Protein AF-G3PZ94-F1 (afdb_monomer)

Organism: Gasterosteus aculeatus (NCBI:txid69293)

pLDDT: mean 83.85, std 12.24, range [32.84, 96.31]

Sequence (187 aa):
ASYGDVSPEVRHHWNSFVVEELPHKLSNNEGQPVNLQALLPEAGETLFLEGPPGSGKTTVAHILVSSWSEGSAHPLSKFLDLSTLPLLFYVDCGKAKGDLFQEITIQRSLTERMSTEDELRTVLTSSREALLLLDGYREGNPLFDASLRKFLVEKGGCRVLVVACQGHWPTLKDTVEPKRVLQLQAV

Secondary structure (DSSP, 8-state):
-------HHHHHHHHHIIIIIHHHHEEETTS-B--GGGGSPPTT-EEEEE--TTSSHHHHHHHHHHHHHHGGGSGGGGT---TT-SEEEEEEGGG--S-HHHHHHHHTTGGGT-S-HHHHHHHHHH-SSEEEEEEEE-S--HHHHHHHHHHHHH-TT-EEEEEE-TTS-HHHHHHS--SEEEEE---

InterPro domains:
  IPR007111 NACHT nucleoside triphosphatase [PF05729] (46-185)
  IPR007111 NACHT nucleoside triphosphatase [PS50837] (45-139)
  IPR027417 P-loop containing nucleoside triphosphate hydrolase [G3DSA:3.40.50.300] (11-173)
  IPR027417 P-loop containing nucleoside triphosphate hydrolase [SSF52540] (44-163)

Foldseek 3Di:
DDDPDDPPVNLVVLLCCLPPPFQVQKDFPVRHGDFPQLQWFAFLAEEEEEEAPPLCLVVNVVLVVVCLVCPPVRPCCVRYHLVLAPAEQEFAQVPDQAAPLVRSCVVVVCVVPDVDSVVVLCCQQVDLRYEYEYAAQAPDRCRHLVNVLVCSVRRHGHHYYYYYYPPRQVVSCVSDVNPTYMYGYHD

Mean predicted aligned error: 6.85 Å

Structure (mmCIF, N/CA/C/O backbone):
data_AF-G3PZ94-F1
#
_entry.id   AF-G3PZ94-F1
#
loop_
_atom_site.group_PDB
_atom_site.id
_atom_site.type_symbol
_atom_site.label_atom_id
_atom_site.label_alt_id
_atom_site.label_comp_id
_atom_site.label_asym_id
_atom_site.label_entity_id
_atom_site.label_seq_id
_atom_site.pdbx_PDB_ins_code
_atom_site.Cartn_x
_atom_site.Cartn_y
_atom_site.Cartn_z
_atom_site.occupancy
_atom_site.B_iso_or_equiv
_atom_site.auth_seq_id
_atom_site.auth_comp_id
_atom_site.auth_asym_id
_atom_site.auth_atom_id
_atom_site.pdbx_PDB_model_num
ATOM 1 N N . ALA A 1 1 ? 11.733 -11.972 -7.626 1.00 37.09 1 ALA A N 1
ATOM 2 C CA . ALA A 1 1 ? 12.376 -11.750 -6.320 1.00 37.09 1 ALA A CA 1
ATOM 3 C C . ALA A 1 1 ? 11.959 -12.900 -5.418 1.00 37.09 1 ALA A C 1
ATOM 5 O O . ALA A 1 1 ? 10.761 -13.112 -5.285 1.00 37.09 1 ALA A O 1
ATOM 6 N N . SER A 1 2 ? 12.912 -13.681 -4.906 1.00 32.84 2 SER A N 1
ATOM 7 C CA . SER A 1 2 ? 12.630 -14.704 -3.894 1.00 32.84 2 SER A CA 1
ATOM 8 C C . SER A 1 2 ? 12.474 -13.978 -2.566 1.00 32.84 2 SER A C 1
ATOM 10 O O . SER A 1 2 ? 13.456 -13.445 -2.053 1.00 32.84 2 SER A O 1
ATOM 12 N N . TYR A 1 3 ? 11.251 -13.895 -2.044 1.00 49.22 3 TYR A N 1
ATOM 13 C CA . TYR A 1 3 ? 11.067 -13.547 -0.639 1.00 49.22 3 TYR A CA 1
ATOM 14 C C . TYR A 1 3 ? 11.732 -14.651 0.192 1.00 49.22 3 TYR A C 1
ATOM 16 O O . TYR A 1 3 ? 11.654 -15.827 -0.168 1.00 49.22 3 TYR A O 1
ATOM 24 N N . GLY A 1 4 ? 12.495 -14.252 1.211 1.00 45.47 4 GLY A N 1
ATOM 25 C CA . GLY A 1 4 ? 13.237 -15.172 2.070 1.00 45.47 4 GLY A CA 1
ATOM 26 C C . GLY A 1 4 ? 12.323 -16.256 2.629 1.00 45.47 4 GLY A C 1
ATOM 27 O O . GLY A 1 4 ? 11.155 -15.996 2.909 1.00 45.47 4 GLY A O 1
ATOM 28 N N . ASP A 1 5 ? 12.864 -17.466 2.743 1.00 46.94 5 ASP A N 1
ATOM 29 C CA . ASP A 1 5 ? 12.138 -18.652 3.179 1.00 46.94 5 ASP A CA 1
ATOM 30 C C . ASP A 1 5 ? 11.521 -18.412 4.567 1.00 46.94 5 ASP A C 1
ATOM 32 O O . ASP A 1 5 ? 12.209 -18.376 5.588 1.00 46.94 5 ASP A O 1
ATOM 36 N N . VAL A 1 6 ? 10.217 -18.138 4.591 1.00 58.38 6 VAL A N 1
ATOM 37 C CA . VAL A 1 6 ? 9.461 -17.913 5.823 1.00 58.38 6 VAL A CA 1
ATOM 38 C C . VAL A 1 6 ? 9.409 -19.247 6.566 1.00 58.38 6 VAL A C 1
ATOM 40 O O . VAL A 1 6 ? 8.949 -20.235 5.987 1.00 58.38 6 VAL A O 1
ATOM 43 N N . SER A 1 7 ? 9.871 -19.280 7.826 1.00 67.75 7 SER A N 1
ATOM 44 C CA . SER A 1 7 ? 9.856 -20.499 8.656 1.00 67.75 7 SER A CA 1
ATOM 45 C C . SER A 1 7 ? 8.476 -21.180 8.601 1.00 67.75 7 SER A C 1
ATOM 47 O O . SER A 1 7 ? 7.458 -20.475 8.631 1.00 67.75 7 SER A O 1
ATOM 49 N N . PRO A 1 8 ? 8.405 -22.526 8.573 1.00 66.25 8 PRO A N 1
ATOM 50 C CA . PRO A 1 8 ? 7.144 -23.268 8.610 1.00 66.25 8 PRO A CA 1
ATOM 51 C C . PRO A 1 8 ? 6.196 -22.812 9.727 1.00 66.25 8 PRO A C 1
ATOM 53 O O . PRO A 1 8 ? 4.987 -22.742 9.519 1.00 66.25 8 PRO A O 1
ATOM 56 N N . GLU A 1 9 ? 6.731 -22.447 10.894 1.00 64.31 9 GLU A N 1
ATOM 57 C CA . GLU A 1 9 ? 5.943 -21.984 12.046 1.00 64.31 9 GLU A CA 1
ATOM 58 C C . GLU A 1 9 ? 5.258 -20.641 11.765 1.00 64.31 9 GLU A C 1
ATOM 60 O O . GLU A 1 9 ? 4.080 -20.452 12.069 1.00 64.31 9 GLU A O 1
ATOM 65 N N . VAL A 1 10 ? 5.982 -19.722 11.122 1.00 65.75 10 VAL A N 1
ATOM 66 C CA . VAL A 1 10 ? 5.460 -18.408 10.731 1.00 65.75 10 VAL A CA 1
ATOM 67 C C . VAL A 1 10 ? 4.410 -18.566 9.633 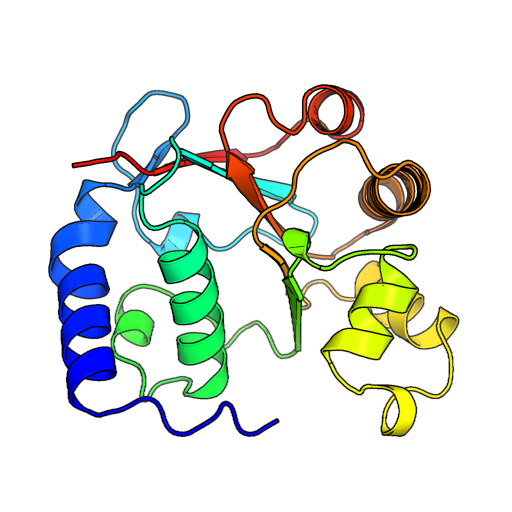1.00 65.75 10 VAL A C 1
ATOM 69 O O . VAL A 1 10 ? 3.365 -17.921 9.698 1.00 65.75 10 VAL A O 1
ATOM 72 N N . ARG A 1 11 ? 4.620 -19.487 8.680 1.00 67.31 11 ARG A N 1
ATOM 73 C CA . ARG A 1 11 ? 3.610 -19.817 7.659 1.00 67.31 11 ARG A CA 1
ATOM 74 C C . ARG A 1 11 ? 2.337 -20.389 8.281 1.00 67.31 11 ARG A C 1
ATOM 76 O O . ARG A 1 11 ? 1.244 -19.984 7.899 1.00 67.31 11 ARG A O 1
ATOM 83 N N . HIS A 1 12 ? 2.451 -21.296 9.252 1.00 67.94 12 HIS A N 1
ATOM 84 C CA . HIS A 1 12 ? 1.288 -21.839 9.961 1.00 67.94 12 HIS A CA 1
ATOM 85 C C . HIS A 1 12 ? 0.505 -20.755 10.706 1.00 67.94 12 HIS A C 1
ATOM 87 O O . HIS A 1 12 ? -0.722 -20.722 10.617 1.00 67.94 12 HIS A O 1
ATOM 93 N N . HIS A 1 13 ? 1.204 -19.846 11.386 1.00 71.19 13 HIS A N 1
ATOM 94 C CA . HIS A 1 13 ? 0.569 -18.735 12.087 1.00 71.19 13 HIS A CA 1
ATOM 95 C C . HIS A 1 13 ? -0.133 -17.765 11.124 1.00 71.19 13 HIS A C 1
ATOM 97 O O . HIS A 1 13 ? -1.280 -17.391 11.359 1.00 71.19 13 HIS A O 1
ATOM 103 N N . TRP A 1 14 ? 0.503 -17.412 10.001 1.00 74.44 14 TRP A N 1
ATOM 104 C CA . TRP A 1 14 ? -0.124 -16.584 8.964 1.00 74.44 14 TRP A CA 1
ATOM 105 C C . TRP A 1 14 ? -1.358 -17.251 8.367 1.00 74.44 14 TRP A C 1
ATOM 107 O O . TRP A 1 14 ? -2.371 -16.589 8.170 1.00 74.44 14 TRP A O 1
ATOM 117 N N . ASN A 1 15 ? -1.305 -18.561 8.130 1.00 70.31 15 ASN A N 1
ATOM 118 C CA . ASN A 1 15 ? -2.436 -19.305 7.589 1.00 70.31 15 ASN A CA 1
ATOM 119 C C . ASN A 1 15 ? -3.637 -19.322 8.547 1.00 70.31 15 ASN A C 1
ATOM 121 O O . ASN A 1 15 ? -4.759 -19.114 8.093 1.00 70.31 15 ASN A O 1
ATOM 125 N N . SER A 1 16 ? -3.420 -19.517 9.852 1.00 75.25 16 SER A N 1
ATOM 126 C CA . SER A 1 16 ? -4.497 -19.424 10.853 1.00 75.25 16 SER A CA 1
ATOM 127 C C . SER A 1 16 ? -5.051 -17.997 10.933 1.00 75.25 16 SER A C 1
ATOM 129 O O . SER A 1 16 ? -6.256 -17.812 10.781 1.00 75.25 16 SER A O 1
ATOM 131 N N . PHE A 1 17 ? -4.191 -16.973 10.994 1.00 77.12 17 PHE A N 1
ATOM 132 C CA . PHE A 1 17 ? -4.633 -15.573 10.981 1.00 77.12 17 PHE A CA 1
ATOM 133 C C . PHE A 1 17 ? -5.489 -15.239 9.748 1.00 77.12 17 PHE A C 1
ATOM 135 O O . PHE A 1 17 ? -6.530 -14.597 9.855 1.00 77.12 17 PHE A O 1
ATOM 142 N N . VAL A 1 18 ? -5.078 -15.701 8.568 1.00 74.12 18 VAL A N 1
ATOM 143 C CA . VAL A 1 18 ? -5.792 -15.492 7.304 1.00 74.12 18 VAL A CA 1
ATOM 144 C C . VAL A 1 18 ? -7.171 -16.133 7.285 1.00 74.12 18 VAL A C 1
ATOM 146 O O . VAL A 1 18 ? -8.122 -15.520 6.803 1.00 74.12 18 VAL A O 1
ATOM 149 N N . VAL A 1 19 ? -7.254 -17.394 7.698 1.00 72.38 19 VAL A N 1
ATOM 150 C CA . VAL A 1 19 ? -8.460 -18.204 7.511 1.00 72.38 19 VAL A CA 1
ATOM 151 C C . VAL A 1 19 ? -9.457 -17.952 8.636 1.00 72.38 19 VAL A C 1
ATOM 153 O O . VAL A 1 19 ? -10.660 -17.940 8.390 1.00 72.38 19 VAL A O 1
ATOM 156 N N . GLU A 1 20 ? -8.962 -17.737 9.852 1.00 77.38 20 GLU A N 1
ATOM 157 C CA . GLU A 1 20 ? -9.779 -17.743 11.063 1.00 77.38 20 GLU A CA 1
ATOM 158 C C . GLU A 1 20 ? -9.986 -16.344 11.640 1.00 77.38 20 GLU A C 1
ATOM 160 O O . GLU A 1 20 ? -11.042 -16.085 12.201 1.00 77.38 20 GLU A O 1
ATOM 165 N N . GLU A 1 21 ? -9.030 -15.420 11.504 1.00 80.69 21 GLU A N 1
ATOM 166 C CA . GLU A 1 21 ? -9.116 -14.118 12.180 1.00 80.69 21 GLU A CA 1
ATOM 167 C C . GLU A 1 21 ? -9.456 -12.966 11.231 1.00 80.69 21 GLU A C 1
ATOM 169 O O . GLU A 1 21 ? -10.350 -12.162 11.504 1.00 80.69 21 GLU A O 1
ATOM 174 N N . LEU A 1 22 ? -8.749 -12.867 10.105 1.00 81.94 22 LEU A N 1
ATOM 175 C CA . LEU A 1 22 ? -8.835 -11.734 9.187 1.00 81.94 22 LEU A CA 1
ATOM 176 C C . LEU A 1 22 ? -10.258 -11.482 8.640 1.00 81.94 22 LEU A C 1
ATOM 178 O O . LEU A 1 22 ? -10.664 -10.317 8.629 1.00 81.94 22 LEU A O 1
ATOM 182 N N . PRO A 1 23 ? -11.059 -12.501 8.257 1.00 81.06 23 PRO A N 1
ATOM 183 C CA . PRO A 1 23 ? -12.428 -12.289 7.779 1.00 81.06 23 PRO A CA 1
ATOM 184 C C . PRO A 1 23 ? -13.359 -11.677 8.832 1.00 81.06 23 PRO A C 1
ATOM 186 O O . PRO A 1 23 ? -14.344 -11.035 8.481 1.00 81.06 23 PRO A O 1
ATOM 189 N N . HIS A 1 24 ? -13.062 -11.871 10.120 1.00 81.69 24 HIS A N 1
ATOM 190 C CA . HIS A 1 24 ? -13.867 -11.345 11.224 1.00 81.69 24 HIS A CA 1
ATOM 191 C C . HIS A 1 24 ? -13.386 -9.979 11.719 1.00 81.69 24 HIS A C 1
ATOM 193 O O . HIS A 1 24 ? -14.144 -9.269 12.374 1.00 81.69 24 HIS A O 1
ATOM 199 N N . LYS A 1 25 ? -12.146 -9.593 11.395 1.00 87.75 25 LYS A N 1
ATOM 200 C CA . LYS A 1 25 ? -11.552 -8.308 11.795 1.00 87.75 25 LYS A CA 1
ATOM 201 C C . LYS A 1 25 ? -11.700 -7.206 10.753 1.00 87.75 25 LYS A C 1
ATOM 203 O O . LYS A 1 25 ? -11.454 -6.046 11.084 1.00 87.75 25 LYS A O 1
ATOM 208 N N . LEU A 1 26 ? -12.037 -7.558 9.512 1.00 92.12 26 LEU A N 1
ATOM 209 C CA . LEU A 1 26 ? -12.118 -6.622 8.397 1.00 92.12 26 LEU A CA 1
ATOM 210 C C . LEU A 1 26 ? -13.539 -6.072 8.238 1.00 92.12 26 LEU A C 1
ATOM 212 O O . LEU A 1 26 ? -14.483 -6.815 7.970 1.00 92.12 26 LEU A O 1
ATOM 216 N N . SER A 1 27 ? -13.678 -4.753 8.339 1.00 93.25 27 SER A N 1
ATOM 217 C CA . SER A 1 27 ? -14.950 -4.060 8.134 1.00 93.25 27 SER A CA 1
ATOM 218 C C . SER A 1 27 ? -14.811 -2.854 7.210 1.00 93.25 27 SER A C 1
ATOM 220 O O . SER A 1 27 ? -13.721 -2.310 7.040 1.00 93.25 27 SER A O 1
ATOM 222 N N . ASN A 1 28 ? -15.915 -2.402 6.620 1.00 91.25 28 ASN A N 1
ATOM 223 C CA . ASN A 1 28 ? -15.965 -1.117 5.922 1.00 91.25 28 ASN A CA 1
ATOM 224 C C . ASN A 1 28 ? -16.010 0.067 6.916 1.00 91.25 28 ASN A C 1
ATOM 226 O O . ASN A 1 28 ? -15.975 -0.105 8.138 1.00 91.25 28 ASN A O 1
ATOM 230 N N . ASN A 1 29 ? -16.093 1.283 6.381 1.00 85.38 29 ASN A N 1
ATOM 231 C CA . ASN A 1 29 ? -16.252 2.530 7.136 1.00 85.38 29 ASN A CA 1
ATOM 232 C C . ASN A 1 29 ? -17.566 2.627 7.937 1.00 85.38 29 ASN A C 1
ATOM 234 O O . ASN A 1 29 ? -17.644 3.437 8.856 1.00 85.38 29 ASN A O 1
ATOM 238 N N . GLU A 1 30 ? -18.570 1.807 7.624 1.00 86.62 30 GLU A N 1
ATOM 239 C CA . GLU A 1 30 ? -19.832 1.695 8.371 1.00 86.62 30 GLU A CA 1
ATOM 240 C C . GLU A 1 30 ? -19.757 0.652 9.503 1.00 86.62 30 GLU A C 1
ATOM 242 O O . GLU A 1 30 ? -20.733 0.436 10.219 1.00 86.62 30 GLU A O 1
ATOM 247 N N . GLY A 1 31 ? -18.607 -0.011 9.675 1.00 87.00 31 GLY A N 1
ATOM 248 C CA . GLY A 1 31 ? -18.419 -1.073 10.665 1.00 87.00 31 GLY A CA 1
ATOM 249 C C . GLY A 1 31 ? -19.041 -2.413 10.267 1.00 87.00 31 GLY A C 1
ATOM 250 O O . GLY A 1 31 ? -19.089 -3.331 11.084 1.00 87.00 31 GLY A O 1
ATOM 251 N N . GLN A 1 32 ? -19.502 -2.560 9.023 1.00 89.56 32 GLN A N 1
ATOM 252 C CA . GLN A 1 32 ? -20.036 -3.821 8.517 1.00 89.56 32 GLN A CA 1
ATOM 253 C C . GLN A 1 32 ? -18.889 -4.746 8.095 1.00 89.56 32 GLN A C 1
ATOM 255 O O . GLN A 1 32 ? -17.951 -4.278 7.441 1.00 89.56 32 GLN A O 1
ATOM 260 N N . PRO A 1 33 ? -18.951 -6.047 8.420 1.00 90.88 33 PRO A N 1
ATOM 261 C CA . PRO A 1 33 ? -17.940 -7.004 7.992 1.00 90.88 33 PRO A CA 1
ATOM 262 C C . PRO A 1 33 ? -17.921 -7.119 6.466 1.00 90.88 33 PRO A C 1
ATOM 264 O O . PRO A 1 33 ? -18.972 -7.133 5.820 1.00 90.88 33 PRO A O 1
ATOM 267 N N . VAL A 1 34 ? -16.727 -7.227 5.887 1.00 91.00 34 VAL A N 1
ATOM 268 C CA . VAL A 1 34 ? -16.542 -7.382 4.437 1.00 91.00 34 VAL A CA 1
ATOM 269 C C . VAL A 1 34 ? -15.682 -8.597 4.117 1.00 91.00 34 VAL A C 1
ATOM 271 O O . VAL A 1 34 ? -14.914 -9.084 4.943 1.00 91.00 34 VAL A O 1
ATOM 274 N N . ASN A 1 35 ? -15.811 -9.103 2.892 1.00 88.81 35 ASN A N 1
ATOM 275 C CA . ASN A 1 35 ? -14.983 -10.209 2.428 1.00 88.81 35 ASN A CA 1
ATOM 276 C C . ASN A 1 35 ? -13.533 -9.762 2.168 1.00 88.81 35 ASN A C 1
ATOM 278 O O . ASN A 1 35 ? -13.244 -8.581 1.982 1.00 88.81 35 ASN A O 1
ATOM 282 N N . LEU A 1 36 ? -12.614 -10.728 2.089 1.00 88.88 36 LEU A N 1
ATOM 283 C CA . LEU A 1 36 ? -11.204 -10.435 1.816 1.00 88.88 36 LEU A CA 1
ATOM 284 C C . LEU A 1 36 ? -10.975 -9.838 0.422 1.00 88.88 36 LEU A C 1
ATOM 286 O O . LEU A 1 36 ? -10.026 -9.083 0.254 1.00 88.88 36 LEU A O 1
ATOM 290 N N . GLN A 1 37 ? -11.862 -10.096 -0.548 1.00 89.94 37 GLN A N 1
ATOM 291 C CA . GLN A 1 37 ? -11.812 -9.454 -1.870 1.00 89.94 37 GLN A CA 1
ATOM 292 C C . GLN A 1 37 ? -11.895 -7.925 -1.782 1.00 89.94 37 GLN A C 1
ATOM 294 O O . GLN A 1 37 ? -11.354 -7.237 -2.642 1.00 89.94 37 GLN A O 1
ATOM 299 N N . ALA A 1 38 ? -12.505 -7.374 -0.726 1.00 91.00 38 ALA A N 1
ATOM 300 C CA . ALA A 1 38 ? -12.530 -5.934 -0.506 1.00 91.00 38 ALA A CA 1
ATOM 301 C C . ALA A 1 38 ? -11.127 -5.329 -0.317 1.00 91.00 38 ALA A C 1
ATOM 303 O O . ALA A 1 38 ? -10.972 -4.132 -0.545 1.00 91.00 38 ALA A O 1
ATOM 304 N N . LEU A 1 39 ? -10.114 -6.130 0.055 1.00 92.25 39 LEU A N 1
ATOM 305 C CA . LEU A 1 39 ? -8.712 -5.700 0.165 1.00 92.25 39 LEU A CA 1
ATOM 306 C C . LEU A 1 39 ? -8.059 -5.404 -1.191 1.00 92.25 39 LEU A C 1
ATOM 308 O O . LEU A 1 39 ? -6.972 -4.831 -1.215 1.00 92.25 39 LEU A O 1
ATOM 312 N N . LEU A 1 40 ? -8.678 -5.797 -2.307 1.00 92.19 40 LEU A N 1
ATOM 313 C CA . LEU A 1 40 ? -8.166 -5.540 -3.646 1.00 92.19 40 LEU A CA 1
ATOM 314 C C . LEU A 1 40 ? -8.852 -4.300 -4.249 1.00 92.19 40 LEU A C 1
ATOM 316 O O . LEU A 1 40 ? -10.028 -4.381 -4.609 1.00 92.19 40 LEU A O 1
ATOM 320 N N . PRO A 1 41 ? -8.140 -3.167 -4.412 1.00 93.06 41 PRO A N 1
ATOM 321 C CA . PRO A 1 41 ? -8.701 -2.007 -5.091 1.00 93.06 41 PRO A CA 1
ATOM 322 C C . PRO A 1 41 ? -9.000 -2.300 -6.567 1.00 93.06 41 PRO A C 1
ATOM 324 O O . PRO A 1 41 ? -8.272 -3.033 -7.251 1.00 93.06 41 PRO A O 1
ATOM 327 N N . GLU A 1 42 ? -10.054 -1.675 -7.081 1.00 92.19 42 GLU A N 1
ATOM 328 C CA . GLU A 1 42 ? -10.384 -1.656 -8.503 1.00 92.19 42 GLU A CA 1
ATOM 329 C C . GLU A 1 42 ? -9.402 -0.789 -9.303 1.00 92.19 42 GLU A C 1
ATOM 331 O O . GLU A 1 42 ? -8.663 0.034 -8.756 1.00 92.19 42 GLU A O 1
ATOM 336 N N . ALA A 1 43 ? -9.375 -0.961 -10.628 1.00 91.62 43 ALA A N 1
ATOM 337 C CA . ALA A 1 43 ? -8.519 -0.158 -11.500 1.00 91.62 43 ALA A CA 1
ATOM 338 C C . ALA A 1 43 ? -8.804 1.344 -11.316 1.00 91.62 43 ALA A C 1
ATOM 340 O O . ALA A 1 43 ? -9.944 1.799 -11.413 1.00 91.62 43 ALA A O 1
ATOM 341 N N . GLY A 1 44 ? -7.757 2.121 -11.045 1.00 90.62 44 GLY A N 1
ATOM 342 C CA . GLY A 1 44 ? -7.863 3.548 -10.754 1.00 90.62 44 GLY A CA 1
ATOM 343 C C . GLY A 1 44 ? -8.403 3.863 -9.355 1.00 90.62 44 GLY A C 1
ATOM 344 O O . GLY A 1 44 ? -8.571 5.035 -9.018 1.00 90.62 44 GLY A O 1
ATOM 345 N N . GLU A 1 45 ? -8.608 2.877 -8.484 1.00 92.12 45 GLU A N 1
ATOM 346 C CA . GLU A 1 45 ? -9.012 3.081 -7.092 1.00 92.12 45 GLU A CA 1
ATOM 347 C C . GLU A 1 45 ? -7.812 3.272 -6.154 1.00 92.12 45 GLU A C 1
ATOM 349 O O . GLU A 1 45 ? -6.720 2.742 -6.380 1.00 92.12 45 GLU A O 1
ATOM 354 N N . THR A 1 46 ? -8.015 4.080 -5.113 1.00 93.19 46 THR A N 1
ATOM 355 C CA . THR A 1 46 ? -7.149 4.126 -3.933 1.00 93.19 46 THR A CA 1
ATOM 356 C C . THR A 1 46 ? -7.965 3.630 -2.748 1.00 93.19 46 THR A C 1
ATOM 358 O O . THR A 1 46 ? -8.969 4.246 -2.387 1.00 93.19 46 THR A O 1
ATOM 361 N N . LEU A 1 47 ? -7.536 2.510 -2.176 1.00 94.06 47 LEU A N 1
ATOM 362 C CA . LEU A 1 47 ? -8.119 1.889 -0.998 1.00 94.06 47 LEU A CA 1
ATOM 363 C C . LEU A 1 47 ? -7.221 2.146 0.210 1.00 94.06 47 LEU A C 1
ATOM 365 O O . LEU A 1 47 ? -6.002 2.008 0.122 1.00 94.06 47 LEU A O 1
ATOM 369 N N . PHE A 1 48 ? -7.834 2.459 1.345 1.00 93.56 48 PHE A N 1
ATOM 370 C CA . PHE A 1 48 ? -7.140 2.615 2.618 1.00 93.56 48 PHE A CA 1
ATOM 371 C C . PHE A 1 48 ? -7.481 1.457 3.549 1.00 93.56 48 PHE A C 1
ATOM 373 O O . PHE A 1 48 ? -8.656 1.191 3.783 1.00 93.56 48 PHE A O 1
ATOM 380 N N . LEU A 1 49 ? -6.468 0.790 4.098 1.00 94.81 49 LEU A N 1
ATOM 381 C CA . LEU A 1 49 ? -6.609 -0.163 5.194 1.00 94.81 49 LEU A CA 1
ATOM 382 C C . LEU A 1 49 ? -6.076 0.476 6.474 1.00 94.81 49 LEU A C 1
ATOM 384 O O . LEU A 1 49 ? -4.868 0.659 6.651 1.00 94.81 49 LEU A O 1
ATOM 388 N N . GLU A 1 50 ? -6.995 0.800 7.370 1.00 93.38 50 GLU A N 1
ATOM 389 C CA . GLU A 1 50 ? -6.722 1.462 8.633 1.00 93.38 50 GLU A CA 1
ATOM 390 C C . GLU A 1 50 ? -6.922 0.540 9.831 1.00 93.38 50 GLU A C 1
ATOM 392 O O . GLU A 1 50 ? -7.490 -0.539 9.737 1.00 93.38 50 GLU A O 1
ATOM 397 N N . GLY A 1 51 ? -6.426 0.968 10.985 1.00 92.19 51 GLY A N 1
ATOM 398 C CA . GLY A 1 51 ? -6.609 0.273 12.253 1.00 92.19 51 GLY A CA 1
ATOM 399 C C . GLY A 1 51 ? -5.638 0.799 13.305 1.00 92.19 51 GLY A C 1
ATOM 400 O O . GLY A 1 51 ? -4.631 1.430 12.951 1.00 92.19 51 GLY A O 1
ATOM 401 N N . PRO A 1 52 ? -5.871 0.530 14.596 1.00 91.38 52 PRO A N 1
ATOM 402 C CA . PRO A 1 52 ? -4.963 0.939 15.665 1.00 91.38 52 PRO A CA 1
ATOM 403 C C . PRO A 1 52 ? -3.581 0.267 15.527 1.00 91.38 52 PRO A C 1
ATOM 405 O O . PRO A 1 52 ? -3.442 -0.737 14.815 1.00 91.38 52 PRO A O 1
ATOM 408 N N . PRO A 1 53 ? -2.525 0.790 16.171 1.00 89.75 53 PRO A N 1
ATOM 409 C CA . PRO A 1 53 ? -1.239 0.096 16.263 1.00 89.75 53 PRO A CA 1
ATOM 410 C C . PRO A 1 53 ? -1.412 -1.344 16.776 1.00 89.75 53 PRO A C 1
ATOM 412 O O . PRO A 1 53 ? -2.219 -1.588 17.664 1.00 89.75 53 PRO A O 1
ATOM 415 N N . GLY A 1 54 ? -0.688 -2.306 16.196 1.00 87.31 54 GLY A N 1
ATOM 416 C CA . GLY A 1 54 ? -0.765 -3.720 16.601 1.00 87.31 54 GLY A CA 1
ATOM 417 C C . GLY A 1 54 ? -1.923 -4.539 16.009 1.00 87.31 54 GLY A C 1
ATOM 418 O O . GLY A 1 54 ? -1.937 -5.749 16.177 1.00 87.31 54 GLY A O 1
ATOM 419 N N . SER A 1 55 ? -2.837 -3.939 15.240 1.00 88.94 55 SER A N 1
ATOM 420 C CA . SER A 1 55 ? -3.971 -4.643 14.587 1.00 88.94 55 SER A CA 1
ATOM 421 C C . SER A 1 55 ? -3.594 -5.700 13.532 1.00 88.94 55 SER A C 1
ATOM 423 O O . SER A 1 55 ? -4.473 -6.380 13.018 1.00 88.94 55 SER A O 1
ATOM 425 N N . GLY A 1 56 ? -2.315 -5.843 13.170 1.00 88.94 56 GLY A N 1
ATOM 426 C CA . GLY A 1 56 ? -1.876 -6.796 12.138 1.00 88.94 56 GLY A CA 1
ATOM 427 C C . GLY A 1 56 ? -1.925 -6.262 10.701 1.00 88.94 56 GLY A C 1
ATOM 428 O O . GLY A 1 56 ? -1.785 -7.025 9.755 1.00 88.94 56 GLY A O 1
ATOM 429 N N . LYS A 1 57 ? -2.074 -4.948 10.502 1.00 92.75 57 LYS A N 1
ATOM 430 C CA . LYS A 1 57 ? -2.079 -4.301 9.173 1.00 92.75 57 LYS A CA 1
ATOM 431 C C . LYS A 1 57 ? -0.888 -4.676 8.275 1.00 92.75 57 LYS A C 1
ATOM 433 O O . LYS A 1 57 ? -1.079 -5.085 7.136 1.00 92.75 57 LYS A O 1
ATOM 438 N N . THR A 1 58 ? 0.331 -4.582 8.804 1.00 91.38 58 THR A N 1
ATOM 439 C CA . THR A 1 58 ? 1.559 -4.991 8.099 1.00 91.38 58 THR A CA 1
ATOM 440 C C . THR A 1 58 ? 1.562 -6.489 7.801 1.00 91.38 58 THR A C 1
ATOM 442 O O . THR A 1 58 ? 1.966 -6.908 6.721 1.00 91.38 58 THR A O 1
ATOM 445 N N . THR A 1 59 ? 1.021 -7.306 8.709 1.00 90.25 59 THR A N 1
ATOM 446 C CA . THR A 1 59 ? 0.822 -8.740 8.467 1.00 90.25 59 THR A CA 1
ATOM 447 C C . THR A 1 59 ? -0.093 -8.957 7.263 1.00 90.25 59 THR A C 1
ATOM 449 O 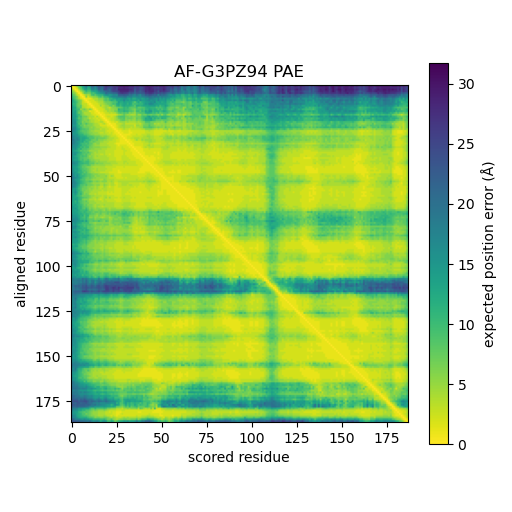O . THR A 1 59 ? 0.274 -9.709 6.369 1.00 90.25 59 THR A O 1
ATOM 452 N N . VAL A 1 60 ? -1.217 -8.236 7.156 1.00 91.44 60 VAL A N 1
ATOM 453 C CA . VAL A 1 60 ? -2.090 -8.284 5.967 1.00 91.44 60 VAL A CA 1
ATOM 454 C C . VAL A 1 60 ? -1.322 -7.906 4.698 1.00 91.44 60 VAL A C 1
ATOM 456 O O . VAL A 1 60 ? -1.390 -8.640 3.715 1.00 91.44 60 VAL A O 1
ATOM 459 N N . ALA A 1 61 ? -0.542 -6.821 4.717 1.00 92.31 61 ALA A N 1
ATOM 460 C CA . ALA A 1 61 ? 0.277 -6.409 3.575 1.00 92.31 61 ALA A CA 1
ATOM 461 C C . ALA A 1 61 ? 1.263 -7.510 3.135 1.00 92.31 61 ALA A C 1
ATOM 463 O O . ALA A 1 61 ? 1.377 -7.807 1.946 1.00 92.31 61 ALA A O 1
ATOM 464 N N . HIS A 1 62 ? 1.942 -8.163 4.081 1.00 89.88 62 HIS A N 1
ATOM 465 C CA . HIS A 1 62 ? 2.905 -9.234 3.788 1.00 89.88 62 HIS A CA 1
ATOM 466 C C . HIS A 1 62 ? 2.226 -10.493 3.264 1.00 89.88 62 HIS A C 1
ATOM 468 O O . HIS A 1 62 ? 2.740 -11.127 2.342 1.00 89.88 62 HIS A O 1
ATOM 474 N N . ILE A 1 63 ? 1.055 -10.831 3.798 1.00 87.06 63 ILE A N 1
ATOM 475 C CA . ILE A 1 63 ? 0.261 -11.956 3.311 1.00 87.06 63 ILE A CA 1
ATOM 476 C C . ILE A 1 63 ? -0.211 -11.679 1.872 1.00 87.06 63 ILE A C 1
ATOM 478 O O . ILE A 1 63 ? -0.129 -12.574 1.034 1.00 87.06 63 ILE A O 1
ATOM 482 N N . LEU A 1 64 ? -0.644 -10.455 1.541 1.00 90.00 64 LEU A N 1
ATOM 483 C CA . LEU A 1 64 ? -1.016 -10.084 0.166 1.00 90.00 64 LEU A CA 1
ATOM 484 C C . LEU A 1 64 ? 0.156 -10.274 -0.803 1.00 90.00 64 LEU A C 1
ATOM 486 O O . LEU A 1 64 ? 0.001 -10.886 -1.859 1.00 90.00 64 LEU A O 1
ATOM 490 N N . VAL A 1 65 ? 1.342 -9.790 -0.427 1.00 89.69 65 VAL A N 1
ATOM 491 C CA . VAL A 1 65 ? 2.565 -9.953 -1.225 1.00 89.69 65 VAL A CA 1
ATOM 492 C C . VAL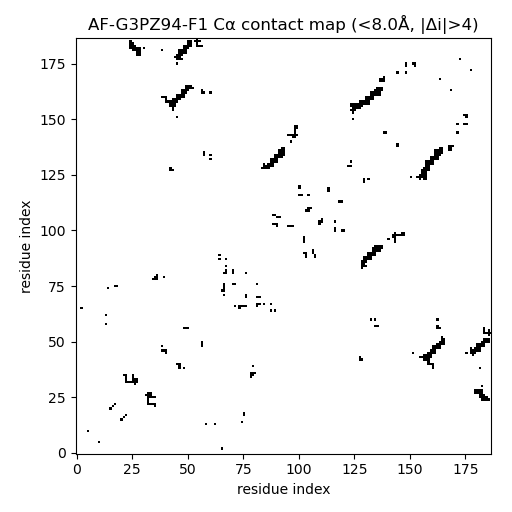 A 1 65 ? 2.932 -11.429 -1.391 1.00 89.69 65 VAL A C 1
ATOM 494 O O . VAL A 1 65 ? 3.246 -11.859 -2.502 1.00 89.69 65 VAL A O 1
ATOM 497 N N . SER A 1 66 ? 2.859 -12.208 -0.310 1.00 85.75 66 SER A N 1
ATOM 498 C CA . SER A 1 66 ? 3.165 -13.643 -0.319 1.00 85.75 66 SER A CA 1
ATOM 499 C C . SER A 1 66 ? 2.188 -14.400 -1.214 1.00 85.75 66 SER A C 1
ATOM 501 O O . SER A 1 66 ? 2.613 -15.115 -2.119 1.00 85.75 66 SER A O 1
ATOM 503 N N . SER A 1 67 ? 0.886 -14.143 -1.063 1.00 86.69 67 SER A N 1
ATOM 504 C CA . SER A 1 67 ? -0.164 -14.742 -1.886 1.00 86.69 67 SER A CA 1
ATOM 505 C C . SER A 1 67 ? -0.044 -14.382 -3.360 1.00 86.69 67 SER A C 1
ATOM 507 O O . SER A 1 67 ? -0.324 -15.222 -4.209 1.00 86.69 67 SER A O 1
ATOM 509 N N . TRP A 1 68 ? 0.375 -13.158 -3.681 1.00 89.06 68 TRP A N 1
ATOM 510 C CA . TRP A 1 68 ? 0.655 -12.768 -5.059 1.00 89.06 68 TRP A CA 1
ATOM 511 C C . TRP A 1 68 ? 1.846 -13.549 -5.631 1.00 89.06 68 TRP A C 1
ATOM 513 O O . TRP A 1 68 ? 1.784 -14.029 -6.759 1.00 89.06 68 TRP A O 1
ATOM 523 N N . SER A 1 69 ? 2.915 -13.722 -4.847 1.00 85.69 69 SER A N 1
ATOM 524 C CA . SER A 1 69 ? 4.130 -14.412 -5.298 1.00 85.69 69 SER A CA 1
ATOM 525 C C . SER A 1 69 ? 3.975 -15.931 -5.437 1.00 85.69 69 SER A C 1
ATOM 527 O O . SER A 1 69 ? 4.555 -16.525 -6.343 1.00 85.69 69 SER A O 1
ATOM 529 N N . GLU A 1 70 ? 3.186 -16.553 -4.561 1.00 83.62 70 GLU A N 1
ATOM 530 C CA . GLU A 1 70 ? 2.921 -17.997 -4.550 1.00 83.62 70 GLU A CA 1
ATOM 531 C C . GLU A 1 70 ? 1.735 -18.388 -5.453 1.00 83.62 70 GLU A C 1
ATOM 533 O O . GLU A 1 70 ? 1.547 -19.564 -5.777 1.00 83.62 70 GLU A O 1
ATOM 538 N N . GLY A 1 71 ? 0.927 -17.412 -5.877 1.00 82.50 71 GLY A N 1
ATOM 539 C CA . GLY A 1 71 ? -0.221 -17.614 -6.754 1.00 82.50 71 GLY A CA 1
ATOM 540 C C . GLY A 1 71 ? -1.239 -18.601 -6.174 1.00 82.50 71 GLY A C 1
ATOM 541 O O . GLY A 1 71 ? -1.620 -18.526 -5.005 1.00 82.50 71 GLY A O 1
ATOM 542 N N . SER A 1 72 ? -1.682 -19.559 -6.994 1.00 80.81 72 SER A N 1
ATOM 543 C CA . SER A 1 72 ? -2.707 -20.545 -6.618 1.00 80.81 72 SER A CA 1
ATOM 544 C C . SER A 1 72 ? -2.270 -21.533 -5.530 1.00 80.81 72 SER A C 1
ATOM 546 O O . SER A 1 72 ? -3.103 -22.282 -5.026 1.00 80.81 72 SER A O 1
ATOM 548 N N . ALA A 1 73 ? -0.981 -21.579 -5.177 1.00 80.12 73 ALA A N 1
ATOM 549 C CA . ALA A 1 73 ? -0.493 -22.428 -4.092 1.00 80.12 73 ALA A CA 1
ATOM 550 C C . ALA A 1 73 ? -0.803 -21.842 -2.703 1.00 80.12 73 ALA A C 1
ATOM 552 O O . ALA A 1 73 ? -0.872 -22.588 -1.725 1.00 80.12 73 ALA A O 1
ATOM 553 N N . HIS A 1 74 ? -1.025 -20.527 -2.609 1.00 79.94 74 HIS A N 1
ATOM 554 C CA . HIS A 1 74 ? -1.239 -19.862 -1.330 1.00 79.94 74 HIS A CA 1
ATOM 555 C C . HIS A 1 74 ? -2.671 -20.091 -0.807 1.00 79.94 74 HIS A C 1
ATOM 557 O O . HIS A 1 74 ? -3.624 -19.981 -1.586 1.00 79.94 74 HIS A O 1
ATOM 563 N N . PRO A 1 75 ? -2.891 -20.327 0.503 1.00 75.81 75 PRO A N 1
ATOM 564 C CA . PRO A 1 75 ? -4.230 -20.550 1.066 1.00 75.81 75 PRO A CA 1
ATOM 565 C C . PRO A 1 75 ? -5.224 -19.403 0.833 1.00 75.81 75 PRO A C 1
ATOM 567 O O . PRO A 1 75 ? -6.416 -19.655 0.649 1.00 75.81 75 PRO A O 1
ATOM 570 N N . LEU A 1 76 ? -4.735 -18.156 0.773 1.00 78.50 76 LEU A N 1
ATOM 571 C CA . LEU A 1 76 ? -5.557 -16.987 0.419 1.00 78.50 76 LEU A CA 1
ATOM 572 C C . LEU A 1 76 ? -6.152 -17.033 -0.987 1.00 78.50 76 LEU A C 1
ATOM 574 O O . LEU A 1 76 ? -7.158 -16.366 -1.200 1.00 78.50 76 LEU A O 1
ATOM 578 N N . SER A 1 77 ? -5.585 -17.790 -1.929 1.00 79.31 77 SER A N 1
ATOM 579 C CA . SER A 1 77 ? -6.050 -17.802 -3.327 1.00 79.31 77 SER A CA 1
ATOM 580 C C . SER A 1 77 ? -7.524 -18.207 -3.477 1.00 79.31 77 SER A C 1
ATOM 582 O O . SER A 1 77 ? -8.177 -17.846 -4.449 1.00 79.31 77 SER A O 1
ATOM 584 N N . LYS A 1 78 ? -8.079 -18.914 -2.482 1.00 81.06 78 LYS A N 1
ATOM 585 C CA . LYS A 1 78 ? -9.507 -19.270 -2.404 1.00 81.06 78 LYS A CA 1
ATOM 586 C C . LYS A 1 78 ? -10.415 -18.090 -2.054 1.00 81.06 78 LYS A C 1
ATOM 588 O O . LYS A 1 78 ? -11.607 -18.131 -2.340 1.00 81.06 78 LYS A O 1
ATOM 593 N N . PHE A 1 79 ? -9.867 -17.076 -1.393 1.00 82.69 79 PHE A N 1
ATOM 594 C CA . PHE A 1 79 ? -10.601 -15.934 -0.853 1.00 82.69 79 PHE A CA 1
ATOM 595 C C . PHE A 1 79 ? -10.281 -14.628 -1.575 1.00 82.69 79 PHE A C 1
ATOM 597 O O . PHE A 1 79 ? -11.091 -13.705 -1.534 1.00 82.69 79 PHE A O 1
ATOM 604 N N . LEU A 1 80 ? -9.112 -14.549 -2.209 1.00 84.81 80 LEU A N 1
ATOM 605 C CA . LEU A 1 80 ? -8.591 -13.369 -2.874 1.00 84.81 80 LEU A CA 1
ATOM 606 C C . LEU A 1 80 ? -7.916 -13.783 -4.179 1.00 84.81 80 LEU A C 1
ATOM 608 O O . LEU A 1 80 ? -6.929 -14.520 -4.167 1.00 84.81 80 LEU A O 1
ATOM 612 N N . ASP A 1 81 ? -8.441 -13.291 -5.298 1.00 85.12 81 ASP A N 1
ATOM 613 C CA . ASP A 1 81 ? -7.865 -13.573 -6.610 1.00 85.12 81 ASP A CA 1
ATOM 614 C C . ASP A 1 81 ? -6.898 -12.454 -7.000 1.00 85.12 81 ASP A C 1
ATOM 616 O O . ASP A 1 81 ? -7.300 -11.342 -7.337 1.00 85.12 81 ASP A O 1
ATOM 620 N N . LEU A 1 82 ? -5.604 -12.756 -6.926 1.00 86.44 82 LEU A N 1
ATOM 621 C CA . LEU A 1 82 ? -4.527 -11.846 -7.320 1.00 86.44 82 LEU A CA 1
ATOM 622 C C . LEU A 1 82 ? -3.960 -12.186 -8.705 1.00 86.44 82 LEU A C 1
ATOM 624 O O . LEU A 1 82 ? -3.025 -11.523 -9.150 1.00 86.44 82 LEU A O 1
ATOM 628 N N . SER A 1 83 ? -4.510 -13.192 -9.399 1.00 82.38 83 SER A N 1
ATOM 629 C CA . SER A 1 83 ? -4.009 -13.642 -10.706 1.00 82.38 83 SER A CA 1
ATOM 630 C C . SER A 1 83 ? -4.137 -12.571 -11.792 1.00 82.38 83 SER A C 1
ATOM 632 O O . SER A 1 83 ? -3.355 -12.548 -12.739 1.00 82.38 83 SER A O 1
ATOM 634 N N . THR A 1 84 ? -5.070 -11.632 -11.619 1.00 81.50 84 THR A N 1
ATOM 635 C CA . THR A 1 84 ? -5.280 -10.490 -12.518 1.00 81.50 84 THR A CA 1
ATOM 636 C C . THR A 1 84 ? -4.253 -9.369 -12.339 1.00 81.50 84 THR A C 1
ATOM 638 O O . THR A 1 84 ? -4.364 -8.341 -13.001 1.00 81.50 84 THR A O 1
ATOM 641 N N . LEU A 1 85 ? -3.311 -9.503 -11.401 1.00 88.12 85 LEU A N 1
ATOM 642 C CA . LEU A 1 85 ? -2.275 -8.509 -11.134 1.00 88.12 85 LEU A CA 1
ATOM 643 C C . LEU A 1 85 ? -0.911 -9.041 -11.592 1.00 88.12 85 LEU A C 1
ATOM 645 O O . LEU A 1 85 ? -0.210 -9.671 -10.804 1.00 88.12 85 LEU A O 1
ATOM 649 N N . PRO A 1 86 ? -0.463 -8.784 -12.830 1.00 86.12 86 PRO A N 1
ATOM 650 C CA . PRO A 1 86 ? 0.868 -9.185 -13.274 1.00 86.12 86 PRO A CA 1
ATOM 651 C C . PRO A 1 86 ? 1.984 -8.420 -12.547 1.00 86.12 86 PRO A C 1
ATOM 653 O O . PRO A 1 86 ? 3.127 -8.874 -12.530 1.00 86.12 86 PRO A O 1
ATOM 656 N N . LEU A 1 87 ? 1.677 -7.262 -11.945 1.00 89.31 87 LEU A N 1
ATOM 657 C CA . LEU A 1 87 ? 2.652 -6.401 -11.279 1.00 89.31 87 LEU A CA 1
ATOM 658 C C . LEU A 1 87 ? 2.152 -5.950 -9.904 1.00 89.31 87 LEU A C 1
ATOM 660 O O . LEU A 1 87 ? 1.102 -5.322 -9.785 1.00 89.31 87 LEU A O 1
ATOM 664 N N . LEU A 1 88 ? 2.962 -6.200 -8.875 1.00 91.44 88 LEU A N 1
ATOM 665 C CA . LEU A 1 88 ? 2.757 -5.681 -7.526 1.00 91.44 88 LEU A CA 1
ATOM 666 C C . LEU A 1 88 ? 4.020 -4.950 -7.067 1.00 91.44 88 LEU A C 1
ATOM 668 O O . LEU A 1 88 ? 5.101 -5.539 -7.020 1.00 91.44 88 LEU A O 1
ATOM 672 N N . PHE A 1 89 ? 3.888 -3.692 -6.651 1.00 92.06 89 PHE A N 1
ATOM 673 C CA . PHE A 1 89 ? 4.951 -2.861 -6.081 1.00 92.06 89 PHE A CA 1
ATOM 674 C C . PHE A 1 89 ? 4.670 -2.604 -4.598 1.00 92.06 89 PHE A C 1
ATOM 676 O O . PHE A 1 89 ? 3.759 -1.871 -4.258 1.00 92.06 89 PHE A O 1
ATOM 683 N N . TYR A 1 90 ? 5.432 -3.238 -3.714 1.00 92.69 90 TYR A N 1
ATOM 684 C CA . TYR A 1 90 ? 5.403 -3.052 -2.269 1.00 92.69 90 TYR A CA 1
ATOM 685 C C . TYR A 1 90 ? 6.452 -2.015 -1.878 1.00 92.69 90 TYR A C 1
ATOM 687 O O . TYR A 1 90 ? 7.597 -2.117 -2.328 1.00 92.69 90 TYR A O 1
ATOM 695 N N . VAL A 1 91 ? 6.055 -1.067 -1.033 1.00 93.94 91 VAL A N 1
ATOM 696 C CA . VAL A 1 91 ? 6.920 -0.055 -0.423 1.00 93.94 91 VAL A CA 1
ATOM 697 C C . VAL A 1 91 ? 6.673 -0.051 1.082 1.00 93.94 91 VAL A C 1
ATOM 699 O O . VAL A 1 91 ? 5.551 0.178 1.528 1.00 93.94 91 VAL A O 1
ATOM 702 N N . ASP A 1 92 ? 7.728 -0.264 1.862 1.00 93.69 92 ASP A N 1
ATOM 703 C CA . ASP A 1 92 ? 7.748 -0.011 3.301 1.00 93.69 92 ASP A CA 1
ATOM 704 C C . ASP A 1 92 ? 7.938 1.496 3.524 1.00 93.69 92 ASP A C 1
ATOM 706 O O . ASP A 1 92 ? 9.044 2.036 3.404 1.00 93.69 92 ASP A O 1
ATOM 710 N N . CYS A 1 93 ? 6.840 2.192 3.820 1.00 93.56 93 CYS A N 1
ATOM 711 C CA . CYS A 1 93 ? 6.826 3.639 4.021 1.00 93.56 93 CYS A CA 1
ATOM 712 C C . CYS A 1 93 ? 7.529 4.040 5.323 1.00 93.56 93 CYS A C 1
ATOM 714 O O . CYS A 1 93 ? 8.016 5.162 5.433 1.00 93.56 93 CYS A O 1
ATOM 716 N N . GLY A 1 94 ? 7.648 3.128 6.295 1.00 89.44 94 GLY A N 1
ATOM 717 C CA . GLY A 1 94 ? 8.378 3.377 7.540 1.00 89.44 94 GLY A CA 1
ATOM 718 C C . GLY A 1 94 ? 9.885 3.555 7.328 1.00 89.44 94 GLY A C 1
ATOM 719 O O . GLY A 1 94 ? 10.565 4.143 8.170 1.00 89.44 94 GLY A O 1
ATOM 720 N N . LYS A 1 95 ? 10.409 3.071 6.196 1.00 90.00 95 LYS A N 1
ATOM 721 C CA . LYS A 1 95 ? 11.816 3.215 5.795 1.00 90.00 95 LYS A CA 1
ATOM 722 C C . LYS A 1 95 ? 12.035 4.270 4.713 1.00 90.00 95 LYS A C 1
ATOM 724 O O . LYS A 1 95 ? 13.191 4.513 4.365 1.00 90.00 95 LYS A O 1
ATOM 729 N N . ALA A 1 96 ? 10.966 4.890 4.213 1.00 90.69 96 ALA A N 1
ATOM 730 C CA . ALA A 1 96 ? 11.036 5.839 3.114 1.00 90.69 96 ALA A CA 1
ATOM 731 C C . ALA A 1 96 ? 11.775 7.125 3.507 1.00 90.69 96 ALA A C 1
ATOM 733 O O . ALA A 1 96 ? 11.438 7.790 4.490 1.00 90.69 96 ALA A O 1
ATOM 734 N N . LYS A 1 97 ? 12.778 7.495 2.710 1.00 90.69 97 LYS A N 1
ATOM 735 C CA . LYS A 1 97 ? 13.597 8.705 2.868 1.00 90.69 97 LYS A CA 1
ATOM 736 C C . LYS A 1 97 ? 13.526 9.623 1.648 1.00 90.69 97 LYS A C 1
ATOM 738 O O . LYS A 1 97 ? 13.685 10.829 1.812 1.00 90.69 97 LYS A O 1
ATOM 743 N N . GLY A 1 98 ? 13.311 9.064 0.461 1.00 89.69 98 GLY A N 1
ATOM 744 C CA . GLY A 1 98 ? 13.179 9.787 -0.800 1.00 89.69 98 GLY A CA 1
ATOM 745 C C . GLY A 1 98 ? 11.729 10.001 -1.230 1.00 89.69 98 GLY A C 1
ATOM 746 O O . GLY A 1 98 ? 10.791 9.868 -0.441 1.00 89.69 98 GLY A O 1
ATOM 747 N N . ASP A 1 99 ? 11.557 10.347 -2.503 1.00 93.56 99 ASP A N 1
ATOM 748 C CA . ASP A 1 99 ? 10.245 10.364 -3.147 1.00 93.56 99 ASP A CA 1
ATOM 749 C C . ASP A 1 99 ? 9.733 8.944 -3.454 1.00 93.56 99 ASP A C 1
ATOM 751 O O . ASP A 1 99 ? 10.472 7.959 -3.391 1.00 93.56 99 ASP A O 1
ATOM 755 N N . LEU A 1 100 ? 8.449 8.839 -3.804 1.00 93.56 100 LEU A N 1
ATOM 756 C CA . LEU A 1 100 ? 7.781 7.567 -4.070 1.00 93.56 100 LEU A CA 1
ATOM 757 C C . LEU A 1 100 ? 8.518 6.685 -5.094 1.00 93.56 100 LEU A C 1
ATOM 759 O O . LEU A 1 100 ? 8.661 5.483 -4.873 1.00 93.56 100 LEU A O 1
ATOM 763 N N . PHE A 1 101 ? 8.962 7.244 -6.221 1.00 90.94 101 PHE A N 1
ATOM 764 C CA . PHE A 1 101 ? 9.541 6.449 -7.306 1.00 90.94 101 PHE A CA 1
ATOM 765 C C . PHE A 1 101 ? 10.967 6.003 -6.978 1.00 90.94 101 PHE A C 1
ATOM 767 O O . PHE A 1 101 ? 11.347 4.868 -7.292 1.00 90.94 101 PHE A O 1
ATOM 774 N N . GLN A 1 102 ? 11.729 6.846 -6.280 1.00 89.69 102 GLN A N 1
ATOM 775 C CA . GLN A 1 102 ? 13.023 6.462 -5.720 1.00 89.69 102 GLN A CA 1
ATOM 776 C C . GLN A 1 102 ? 1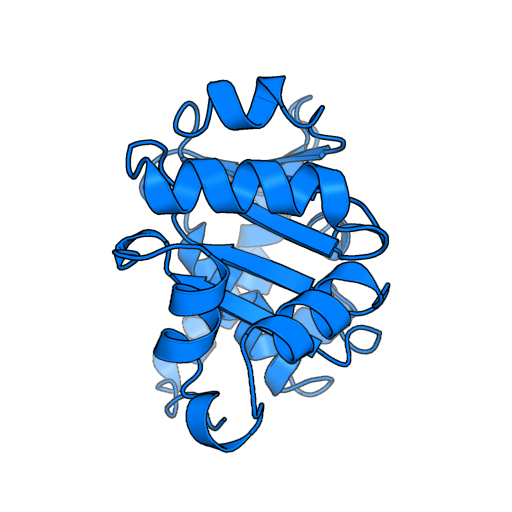2.875 5.301 -4.736 1.00 89.69 102 GLN A C 1
ATOM 778 O O . GLN A 1 102 ? 13.595 4.308 -4.848 1.00 89.69 102 GLN A O 1
ATOM 783 N N . GLU A 1 103 ? 11.907 5.374 -3.821 1.00 91.31 103 GLU A N 1
ATOM 784 C CA . GLU A 1 103 ? 11.671 4.322 -2.828 1.00 91.31 103 GLU A CA 1
ATOM 785 C C . GLU A 1 103 ? 11.258 2.995 -3.464 1.00 91.31 103 GLU A C 1
ATOM 787 O O . GLU A 1 103 ? 11.795 1.946 -3.103 1.00 91.31 103 GLU A O 1
ATOM 792 N N . ILE A 1 104 ? 10.376 3.023 -4.468 1.00 89.31 104 ILE A N 1
ATOM 793 C CA . ILE A 1 104 ? 10.021 1.816 -5.227 1.00 89.31 104 ILE A CA 1
ATOM 794 C C . ILE A 1 104 ? 11.269 1.210 -5.878 1.00 89.31 104 ILE A C 1
ATOM 796 O O . ILE A 1 104 ? 11.469 -0.003 -5.809 1.00 89.31 104 ILE A O 1
ATOM 800 N N . THR A 1 105 ? 12.123 2.037 -6.483 1.00 85.12 105 THR A N 1
ATOM 801 C CA . THR A 1 105 ? 13.331 1.573 -7.180 1.00 85.12 105 THR A CA 1
ATOM 802 C C . THR A 1 105 ? 14.336 0.945 -6.211 1.00 85.12 105 THR A C 1
ATOM 804 O O . THR A 1 105 ? 14.825 -0.161 -6.460 1.00 85.12 105 THR A O 1
ATOM 807 N N . ILE A 1 106 ? 14.597 1.613 -5.082 1.00 84.88 106 ILE A N 1
ATOM 808 C CA . ILE A 1 106 ? 15.560 1.189 -4.059 1.00 84.88 106 ILE A CA 1
ATOM 809 C C . ILE A 1 106 ? 15.092 -0.095 -3.371 1.00 84.88 106 ILE A C 1
ATOM 811 O O . ILE A 1 106 ? 15.833 -1.079 -3.324 1.00 84.88 106 ILE A O 1
ATOM 815 N N . GLN A 1 107 ? 13.859 -0.114 -2.857 1.00 80.44 107 GLN A N 1
ATOM 816 C CA . GLN A 1 107 ? 13.374 -1.216 -2.021 1.00 80.44 107 GLN A CA 1
ATOM 817 C C . GLN A 1 107 ? 13.112 -2.499 -2.814 1.00 80.44 107 GLN A C 1
ATOM 819 O O . GLN A 1 107 ? 13.185 -3.597 -2.263 1.00 80.44 107 GLN A O 1
ATOM 824 N N . ARG A 1 108 ? 12.836 -2.386 -4.116 1.00 70.06 108 ARG A N 1
ATOM 825 C CA . ARG A 1 108 ? 12.664 -3.541 -5.006 1.00 70.06 108 ARG A CA 1
ATOM 826 C C . ARG A 1 108 ? 13.953 -3.964 -5.715 1.00 70.06 108 ARG A C 1
ATOM 828 O O . ARG A 1 108 ? 13.904 -4.913 -6.498 1.00 70.06 108 ARG A O 1
ATOM 835 N N . SER A 1 109 ? 15.067 -3.261 -5.484 1.00 61.22 109 SER A N 1
ATOM 836 C CA . SER A 1 109 ? 16.317 -3.420 -6.243 1.00 61.22 109 SER A CA 1
ATOM 837 C C . SER A 1 109 ? 16.074 -3.414 -7.762 1.00 61.22 109 SER A C 1
ATOM 839 O O . SER A 1 109 ? 16.698 -4.161 -8.512 1.00 61.22 109 SER A O 1
ATOM 841 N N . LEU A 1 110 ? 15.123 -2.592 -8.228 1.00 57.09 110 LEU A N 1
ATOM 842 C CA . LEU A 1 110 ? 14.733 -2.524 -9.645 1.00 57.09 110 LEU A CA 1
ATOM 843 C C . LEU A 1 110 ? 15.770 -1.818 -10.512 1.00 57.09 110 LEU A C 1
ATOM 845 O O . LEU A 1 110 ? 15.608 -1.802 -11.729 1.00 57.09 110 LEU A O 1
ATOM 849 N N . THR A 1 111 ? 16.838 -1.297 -9.911 1.00 50.62 111 THR A N 1
ATOM 850 C CA . THR A 1 111 ? 17.958 -0.626 -10.577 1.00 50.62 111 THR A CA 1
ATOM 851 C C . THR A 1 111 ? 18.570 -1.456 -11.712 1.00 50.62 111 THR A C 1
ATOM 853 O O . THR A 1 111 ? 19.152 -0.894 -12.629 1.00 50.62 111 THR A O 1
ATOM 856 N N . GLU A 1 112 ? 18.424 -2.786 -11.681 1.00 47.09 112 GLU A N 1
ATOM 857 C CA . GLU A 1 112 ? 18.903 -3.692 -12.737 1.00 47.09 112 GLU A CA 1
ATOM 858 C C . GLU A 1 112 ? 17.843 -4.053 -13.799 1.00 47.09 112 GLU A C 1
ATOM 860 O O . GLU A 1 112 ? 18.185 -4.638 -14.824 1.00 47.09 112 GLU A O 1
ATOM 865 N N . ARG A 1 113 ? 16.553 -3.764 -13.568 1.00 51.97 113 ARG A N 1
ATOM 866 C CA . ARG A 1 113 ? 15.428 -4.225 -14.414 1.00 51.97 113 ARG A CA 1
ATOM 867 C C . ARG A 1 113 ? 14.614 -3.119 -15.074 1.00 51.97 113 ARG A C 1
ATOM 869 O O . ARG A 1 113 ? 13.936 -3.407 -16.055 1.00 51.97 113 ARG A O 1
ATOM 876 N N . MET A 1 114 ? 14.647 -1.902 -14.542 1.00 58.31 114 MET A N 1
ATOM 877 C CA . MET A 1 114 ? 14.070 -0.724 -15.187 1.00 58.31 114 MET A CA 1
ATOM 878 C C . MET A 1 114 ? 15.151 0.334 -15.332 1.00 58.31 114 MET A C 1
ATOM 880 O O . MET A 1 114 ? 15.889 0.613 -14.389 1.00 58.31 114 MET A O 1
ATOM 884 N N . SER A 1 115 ? 15.267 0.872 -16.541 1.00 56.38 115 SER A N 1
ATOM 885 C CA . SER A 1 115 ? 16.386 1.713 -16.959 1.00 56.38 115 SER A CA 1
ATOM 886 C C . SER A 1 115 ? 16.277 3.115 -16.364 1.00 56.38 115 SER A C 1
ATOM 888 O O . SER A 1 115 ? 17.295 3.773 -16.157 1.00 56.38 115 SER A O 1
ATOM 890 N N . THR A 1 116 ? 15.048 3.587 -16.104 1.00 71.06 116 THR A N 1
ATOM 891 C CA . THR A 1 116 ? 14.783 4.946 -15.610 1.00 71.06 116 THR A CA 1
ATOM 892 C C . THR A 1 116 ? 13.547 5.039 -14.705 1.00 71.06 116 THR A C 1
ATOM 894 O O . THR A 1 116 ? 12.627 4.222 -14.766 1.00 71.06 116 THR A O 1
ATOM 897 N N . GLU A 1 117 ? 13.503 6.089 -13.878 1.00 79.00 117 GLU A N 1
ATOM 898 C CA . GLU A 1 117 ? 12.322 6.479 -13.090 1.00 79.00 117 GLU A CA 1
ATOM 899 C C . GLU A 1 117 ? 11.088 6.730 -13.981 1.00 79.00 117 GLU A C 1
ATOM 901 O O . GLU A 1 117 ? 9.964 6.384 -13.611 1.00 79.00 117 GLU A O 1
ATOM 906 N N . ASP A 1 118 ? 11.297 7.283 -15.180 1.00 81.25 118 ASP A N 1
ATOM 907 C CA . ASP A 1 118 ? 10.231 7.603 -16.135 1.00 81.25 118 ASP A CA 1
ATOM 908 C C . ASP A 1 118 ? 9.536 6.347 -16.678 1.00 81.25 118 ASP A C 1
ATOM 910 O O . ASP A 1 118 ? 8.315 6.341 -16.864 1.00 81.25 118 ASP A O 1
ATOM 914 N N . GLU A 1 119 ? 10.279 5.256 -16.881 1.00 83.62 119 GLU A N 1
ATOM 915 C CA . GLU A 1 119 ? 9.707 3.958 -17.250 1.00 83.62 119 GLU A CA 1
ATOM 916 C C . GLU A 1 119 ? 8.809 3.418 -16.133 1.00 83.62 119 GLU A C 1
ATOM 918 O O . GLU A 1 119 ? 7.664 3.049 -16.394 1.00 83.62 119 GLU A O 1
ATOM 923 N N . LEU A 1 120 ? 9.277 3.442 -14.878 1.00 86.75 120 LEU A N 1
ATOM 924 C CA . LEU A 1 120 ? 8.481 3.022 -13.721 1.00 86.75 120 LEU A CA 1
ATOM 925 C C . LEU A 1 120 ? 7.206 3.865 -13.592 1.00 86.75 120 LEU A C 1
ATOM 927 O O . LEU A 1 120 ? 6.114 3.324 -13.394 1.00 86.75 120 LEU A O 1
ATOM 931 N N . ARG A 1 121 ? 7.333 5.188 -13.732 1.00 87.00 121 ARG A N 1
ATOM 932 C CA . ARG A 1 121 ? 6.191 6.104 -13.707 1.00 87.00 121 ARG A CA 1
ATOM 933 C C . ARG A 1 121 ? 5.199 5.771 -14.815 1.00 87.00 121 ARG A C 1
ATOM 935 O O . ARG A 1 121 ? 3.999 5.709 -14.552 1.00 87.00 121 ARG A O 1
ATOM 942 N N . THR A 1 122 ? 5.681 5.508 -16.024 1.00 86.94 122 THR A N 1
ATOM 943 C CA . THR A 1 122 ? 4.840 5.126 -17.165 1.00 86.94 122 THR A CA 1
ATOM 944 C C . THR A 1 122 ? 4.126 3.802 -16.904 1.00 86.94 122 THR A C 1
ATOM 946 O O . THR A 1 122 ? 2.916 3.715 -17.104 1.00 86.94 122 THR A O 1
ATOM 949 N N . VAL A 1 123 ? 4.827 2.786 -16.395 1.00 87.00 123 VAL A N 1
ATOM 950 C CA . VAL A 1 123 ? 4.239 1.479 -16.057 1.00 87.00 123 VAL A CA 1
ATOM 951 C C . VAL A 1 123 ? 3.127 1.631 -15.022 1.00 87.00 123 VAL A C 1
ATOM 953 O O . VAL A 1 123 ? 2.033 1.106 -15.219 1.00 87.00 123 VAL A O 1
ATOM 956 N N . LEU A 1 124 ? 3.377 2.376 -13.943 1.00 87.62 124 LEU A N 1
ATOM 957 C CA . LEU A 1 124 ? 2.381 2.585 -12.896 1.00 87.62 124 LEU A CA 1
ATOM 958 C C . LEU A 1 124 ? 1.180 3.389 -13.401 1.00 87.62 124 LEU A C 1
ATOM 960 O O . LEU A 1 124 ? 0.052 3.008 -13.133 1.00 87.62 124 LEU A O 1
ATOM 964 N N . THR A 1 125 ? 1.394 4.476 -14.141 1.00 87.50 125 THR A N 1
ATOM 965 C CA . THR A 1 125 ? 0.301 5.369 -14.576 1.00 87.50 125 THR A CA 1
ATOM 966 C C . THR A 1 125 ? -0.540 4.799 -15.725 1.00 87.50 125 THR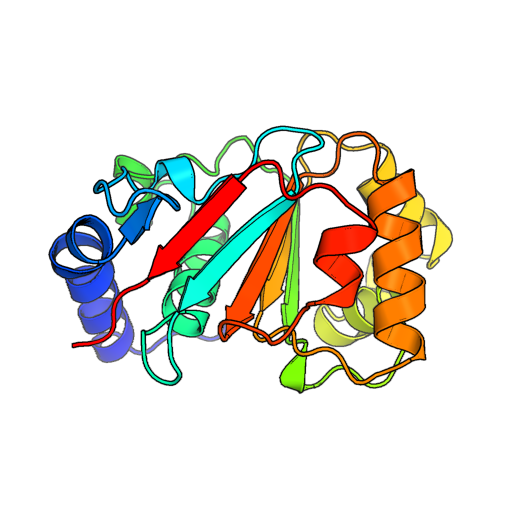 A C 1
ATOM 968 O O . THR A 1 125 ? -1.734 5.092 -15.820 1.00 87.50 125 THR A O 1
ATOM 971 N N . SER A 1 126 ? 0.045 3.957 -16.585 1.00 85.31 126 SER A N 1
ATOM 972 C CA . SER A 1 126 ? -0.644 3.369 -17.746 1.00 85.31 126 SER A CA 1
ATOM 973 C C . SER A 1 126 ? -1.305 2.016 -17.467 1.00 85.31 126 SER A C 1
ATOM 975 O O . SER A 1 126 ? -2.246 1.640 -18.171 1.00 85.31 126 SER A O 1
ATOM 977 N N . SER A 1 127 ? -0.858 1.283 -16.442 1.00 86.81 127 SER A N 1
ATOM 978 C CA . SER A 1 127 ? -1.356 -0.064 -16.164 1.00 86.81 127 SER A CA 1
ATOM 979 C C . SER A 1 127 ? -2.580 -0.067 -15.249 1.0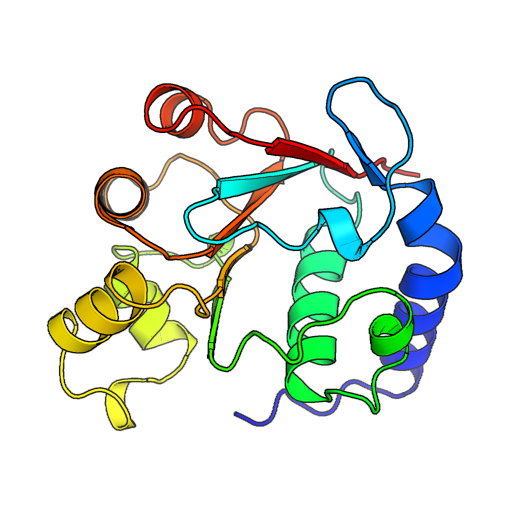0 86.81 127 SER A C 1
ATOM 981 O O . SER A 1 127 ? -2.561 0.452 -14.136 1.00 86.81 127 SER A O 1
ATOM 983 N N . ARG A 1 128 ? -3.647 -0.737 -15.698 1.00 89.81 128 ARG A N 1
ATOM 984 C CA . ARG A 1 128 ? -4.848 -1.036 -14.888 1.00 89.81 128 ARG A CA 1
ATOM 985 C C . ARG A 1 128 ? -4.692 -2.269 -13.996 1.00 89.81 128 ARG A C 1
ATOM 987 O O . ARG A 1 128 ? -5.549 -2.560 -13.157 1.00 89.81 128 ARG A O 1
ATOM 994 N N . GLU A 1 129 ? -3.614 -3.006 -14.216 1.00 88.88 129 GLU A N 1
ATOM 995 C CA . GLU A 1 129 ? -3.350 -4.312 -13.619 1.00 88.88 129 GLU A CA 1
ATOM 996 C C . GLU A 1 129 ? -2.142 -4.255 -12.668 1.00 88.88 129 GLU A C 1
ATOM 998 O O . GLU A 1 129 ? -1.782 -5.248 -12.043 1.00 88.88 129 GLU A O 1
ATOM 1003 N N . ALA A 1 130 ? -1.520 -3.081 -12.518 1.00 92.00 130 ALA A N 1
ATOM 1004 C CA . ALA A 1 130 ? -0.520 -2.837 -11.493 1.00 92.00 130 ALA A CA 1
ATOM 1005 C C . ALA A 1 130 ? -1.188 -2.502 -10.151 1.00 92.00 130 ALA A C 1
ATOM 1007 O O . ALA A 1 130 ? -2.120 -1.694 -10.092 1.00 92.00 130 ALA A O 1
ATOM 1008 N N . LEU A 1 131 ? -0.669 -3.097 -9.075 1.00 94.31 131 LEU A N 1
ATOM 1009 C CA . LEU A 1 131 ? -0.993 -2.745 -7.695 1.00 94.31 131 LEU A CA 1
ATOM 1010 C C . LEU A 1 131 ? 0.219 -2.102 -7.016 1.00 94.31 131 LEU A C 1
ATOM 1012 O O . LEU A 1 131 ? 1.270 -2.729 -6.892 1.00 94.31 131 LEU A O 1
ATOM 1016 N N . LEU A 1 132 ? 0.057 -0.875 -6.528 1.00 95.44 132 LEU A N 1
ATOM 1017 C CA . LEU A 1 132 ? 0.980 -0.237 -5.594 1.00 95.44 132 LEU A CA 1
ATOM 1018 C C . LEU A 1 132 ? 0.472 -0.441 -4.161 1.00 95.44 132 LEU A C 1
ATOM 1020 O O . LEU A 1 132 ? -0.622 -0.004 -3.814 1.00 95.44 132 LEU A O 1
ATOM 1024 N N . LEU A 1 133 ? 1.275 -1.095 -3.330 1.00 96.31 133 LEU A N 1
ATOM 1025 C CA . LEU A 1 133 ? 1.006 -1.379 -1.927 1.00 96.31 133 LEU A CA 1
ATOM 1026 C C . LEU A 1 133 ? 1.962 -0.564 -1.052 1.00 96.31 133 LEU A C 1
ATOM 1028 O O . LEU A 1 133 ? 3.170 -0.801 -1.056 1.00 96.31 133 LEU A O 1
ATOM 1032 N N . LEU A 1 134 ? 1.412 0.389 -0.306 1.00 96.19 134 LEU A N 1
ATOM 1033 C CA . LEU A 1 134 ? 2.145 1.281 0.587 1.00 96.19 134 LEU A CA 1
ATOM 1034 C C . LEU A 1 134 ? 1.923 0.831 2.030 1.00 96.19 134 LEU A C 1
ATOM 1036 O O . LEU A 1 134 ? 0.855 1.073 2.589 1.00 96.19 134 LEU A O 1
ATOM 1040 N N . ASP A 1 135 ? 2.906 0.155 2.621 1.00 95.62 135 ASP A N 1
ATOM 1041 C CA . ASP A 1 135 ? 2.807 -0.374 3.981 1.00 95.62 135 ASP A CA 1
ATOM 1042 C C . ASP A 1 135 ? 3.359 0.602 5.021 1.00 95.62 135 ASP A C 1
ATOM 1044 O O . ASP A 1 135 ? 4.459 1.133 4.875 1.00 95.62 135 ASP A O 1
ATOM 1048 N N . GLY A 1 136 ? 2.589 0.836 6.082 1.00 94.12 136 GLY A N 1
ATOM 1049 C CA . GLY A 1 136 ? 2.977 1.696 7.195 1.00 94.12 136 GLY A CA 1
ATOM 1050 C C . GLY A 1 136 ? 3.016 3.186 6.855 1.00 94.12 136 GLY A C 1
ATOM 1051 O O . GLY A 1 136 ? 3.817 3.912 7.444 1.00 94.12 136 GLY A O 1
ATOM 1052 N N . TYR A 1 137 ? 2.184 3.657 5.920 1.00 94.94 137 TYR A N 1
ATOM 1053 C CA . TYR A 1 137 ? 2.155 5.073 5.554 1.00 94.94 137 TYR A CA 1
ATOM 1054 C C . TYR A 1 137 ? 1.843 5.956 6.769 1.00 94.94 137 TYR A C 1
ATOM 1056 O O . TYR A 1 137 ? 0.904 5.717 7.541 1.00 94.94 137 TYR A O 1
ATOM 1064 N N . ARG A 1 138 ? 2.657 6.998 6.925 1.00 92.81 138 ARG A N 1
ATOM 1065 C CA . ARG A 1 138 ? 2.483 8.053 7.912 1.00 92.81 138 ARG A CA 1
ATOM 1066 C C . ARG A 1 138 ? 2.945 9.361 7.306 1.00 92.81 138 ARG A C 1
ATOM 1068 O O . ARG A 1 138 ? 4.114 9.498 6.964 1.00 92.81 138 ARG A O 1
ATOM 1075 N N . GLU A 1 139 ? 2.027 10.310 7.235 1.00 91.00 139 GLU A N 1
ATOM 1076 C CA . GLU A 1 139 ? 2.325 11.658 6.786 1.00 91.00 139 GLU A CA 1
ATOM 1077 C C . GLU A 1 139 ? 3.384 12.316 7.685 1.00 91.00 139 GLU A C 1
ATOM 1079 O O . GLU A 1 139 ? 3.387 12.140 8.911 1.00 91.00 139 GLU A O 1
ATOM 1084 N N . GLY A 1 140 ? 4.295 13.068 7.068 1.00 89.94 140 GLY A N 1
ATOM 1085 C CA . GLY A 1 140 ? 5.414 13.718 7.749 1.00 89.94 140 GLY A CA 1
ATOM 1086 C C . GLY A 1 140 ? 6.735 13.680 6.982 1.00 89.94 140 GLY A C 1
ATOM 1087 O O . GLY A 1 140 ? 7.701 14.288 7.443 1.00 89.94 140 GLY A O 1
ATOM 1088 N N . ASN A 1 141 ? 6.796 13.013 5.825 1.00 91.19 141 ASN A N 1
ATOM 1089 C CA . ASN A 1 141 ? 7.927 13.094 4.902 1.00 91.19 141 ASN A CA 1
ATOM 1090 C C . ASN A 1 141 ? 7.518 13.961 3.697 1.00 91.19 141 AS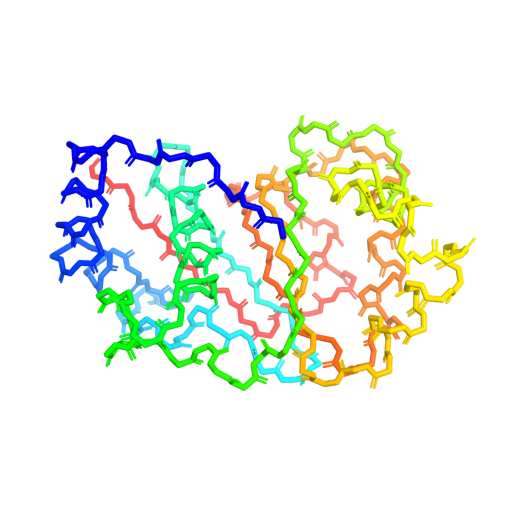N A C 1
ATOM 1092 O O . ASN A 1 141 ? 6.891 13.449 2.772 1.00 91.19 141 ASN A O 1
ATOM 1096 N N . PRO A 1 142 ? 7.904 15.252 3.643 1.00 91.38 142 PRO A N 1
ATOM 1097 C CA . PRO A 1 142 ? 7.409 16.170 2.618 1.00 91.38 142 PRO A CA 1
ATOM 1098 C C . PRO A 1 142 ? 7.690 15.727 1.178 1.00 91.38 142 PRO A C 1
ATOM 1100 O O . PRO A 1 142 ? 6.876 15.996 0.295 1.00 91.38 142 PRO A O 1
ATOM 1103 N N . LEU A 1 143 ? 8.823 15.056 0.933 1.00 92.88 143 LEU A N 1
ATOM 1104 C CA . LEU A 1 143 ? 9.203 14.579 -0.401 1.00 92.88 143 LEU A CA 1
ATOM 1105 C C . LEU A 1 143 ? 8.329 13.399 -0.830 1.00 92.88 143 LEU A C 1
ATOM 1107 O O . LEU A 1 143 ? 7.757 13.402 -1.927 1.00 92.88 143 LEU A O 1
ATOM 1111 N N . PHE A 1 144 ? 8.185 12.413 0.054 1.00 94.19 144 PHE A N 1
ATOM 1112 C CA . PHE A 1 144 ? 7.335 11.255 -0.194 1.00 94.19 144 PHE A CA 1
ATOM 1113 C C . PHE A 1 144 ? 5.864 11.669 -0.315 1.00 94.19 144 PHE A C 1
ATOM 1115 O O . PHE A 1 144 ? 5.207 11.328 -1.292 1.00 94.19 144 PHE A O 1
ATOM 1122 N N . ASP A 1 145 ? 5.368 12.494 0.606 1.00 93.19 145 ASP A N 1
ATOM 1123 C CA . ASP A 1 145 ? 3.970 12.924 0.645 1.00 93.19 145 ASP A CA 1
ATOM 1124 C C . ASP A 1 145 ? 3.603 13.748 -0.600 1.00 93.19 145 ASP A C 1
ATOM 1126 O O . ASP A 1 145 ? 2.543 13.552 -1.197 1.00 93.19 145 ASP A O 1
ATOM 1130 N N . ALA A 1 146 ? 4.480 14.661 -1.040 1.00 92.88 146 ALA A N 1
ATOM 1131 C CA . ALA A 1 146 ? 4.239 15.461 -2.241 1.00 92.88 146 ALA A CA 1
ATOM 1132 C C . ALA A 1 146 ? 4.250 14.615 -3.521 1.00 92.88 146 ALA A C 1
ATOM 1134 O O . ALA A 1 146 ? 3.369 14.776 -4.370 1.00 92.88 146 ALA A O 1
ATOM 1135 N N . SER A 1 147 ? 5.221 13.708 -3.658 1.00 94.19 147 SER A N 1
ATOM 1136 C CA . SER A 1 147 ? 5.312 12.821 -4.823 1.00 94.19 147 SER A CA 1
ATOM 1137 C C . SER A 1 147 ? 4.169 11.808 -4.869 1.00 94.19 147 SER A C 1
ATOM 1139 O O . SER A 1 147 ? 3.590 11.608 -5.936 1.00 94.19 147 SER A O 1
ATOM 1141 N N . LEU A 1 148 ? 3.774 11.244 -3.724 1.00 94.25 148 LEU A N 1
ATOM 1142 C CA . LEU A 1 148 ? 2.616 10.366 -3.613 1.00 94.25 148 LEU A CA 1
ATOM 1143 C C . LEU A 1 148 ? 1.331 11.098 -3.994 1.00 94.25 148 LEU A C 1
ATOM 1145 O O . LEU A 1 148 ? 0.586 10.597 -4.828 1.00 94.25 148 LEU A O 1
ATOM 1149 N N . ARG A 1 149 ? 1.078 12.294 -3.449 1.00 92.56 149 ARG A N 1
ATOM 1150 C CA . ARG A 1 149 ? -0.100 13.100 -3.815 1.00 92.56 149 ARG A CA 1
ATOM 1151 C C . ARG A 1 149 ? -0.174 13.345 -5.317 1.00 92.56 149 ARG A C 1
ATOM 1153 O O . ARG A 1 149 ? -1.208 13.088 -5.926 1.00 92.56 149 ARG A O 1
ATOM 1160 N N . LYS A 1 150 ? 0.934 13.791 -5.916 1.00 92.44 150 LYS A N 1
ATOM 1161 C CA . LYS A 1 150 ? 1.019 14.006 -7.363 1.00 92.44 150 LYS A CA 1
ATOM 1162 C C . LYS A 1 150 ? 0.725 12.716 -8.128 1.00 92.44 150 LYS A C 1
ATOM 1164 O O . LYS A 1 150 ? -0.118 12.717 -9.020 1.00 92.44 150 LYS A O 1
ATOM 1169 N N . PHE A 1 151 ? 1.360 11.613 -7.734 1.00 92.94 151 PHE A N 1
ATOM 1170 C CA . PHE A 1 151 ? 1.109 10.314 -8.340 1.00 92.94 151 PHE A CA 1
ATOM 1171 C C . PHE A 1 151 ? -0.366 9.930 -8.243 1.00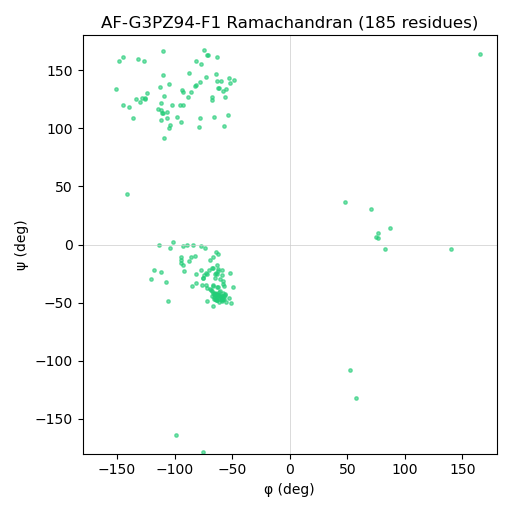 92.94 151 PHE A C 1
ATOM 1173 O O . PHE A 1 151 ? -0.936 9.538 -9.247 1.00 92.94 151 PHE A O 1
ATOM 1180 N N . LEU A 1 152 ? -1.017 10.075 -7.087 1.00 92.19 152 LEU A N 1
ATOM 1181 C CA . LEU A 1 152 ? -2.407 9.651 -6.932 1.00 92.19 152 LEU A CA 1
ATOM 1182 C C . LEU A 1 152 ? -3.395 10.438 -7.804 1.00 92.19 152 LEU A C 1
ATOM 1184 O O . LEU A 1 152 ? -4.412 9.874 -8.204 1.00 92.19 152 LEU A O 1
ATOM 1188 N N . VAL A 1 153 ? -3.086 11.697 -8.123 1.00 89.75 153 VAL A N 1
ATOM 1189 C CA . VAL A 1 153 ? -3.842 12.509 -9.090 1.00 89.75 153 VAL A CA 1
ATOM 1190 C C . VAL A 1 153 ? -3.599 12.026 -10.527 1.00 89.75 153 VAL A C 1
ATOM 1192 O O . VAL A 1 153 ? -4.521 12.003 -11.339 1.00 89.75 153 VAL A O 1
ATOM 1195 N N . GLU A 1 154 ? -2.373 11.604 -10.842 1.00 90.06 154 GLU A N 1
ATOM 1196 C CA . GLU A 1 154 ? -1.930 11.228 -12.194 1.00 90.06 154 GLU A CA 1
ATOM 1197 C C . GLU A 1 154 ? -2.036 9.720 -12.502 1.00 90.06 154 GLU A C 1
ATOM 1199 O O . GLU A 1 154 ? -1.882 9.314 -13.652 1.00 90.06 154 GLU A O 1
ATOM 1204 N N . LYS A 1 155 ? -2.299 8.869 -11.501 1.00 88.00 155 LYS A N 1
ATOM 1205 C CA . LYS A 1 155 ? -2.103 7.405 -11.552 1.00 88.00 155 LYS A CA 1
ATOM 1206 C C . LYS A 1 155 ? -2.934 6.651 -12.589 1.00 88.00 155 LYS A C 1
ATOM 1208 O O . LYS A 1 155 ? -2.738 5.448 -12.741 1.00 88.00 155 LYS A O 1
ATOM 1213 N N . GLY A 1 156 ? -3.884 7.312 -13.249 1.00 87.44 156 GLY A N 1
ATOM 1214 C CA . GLY A 1 156 ? -4.727 6.722 -14.283 1.00 87.44 156 GLY A CA 1
ATOM 1215 C C . GLY A 1 156 ? -5.406 5.434 -13.812 1.00 87.44 156 GLY A C 1
ATOM 1216 O O . GLY A 1 156 ? -6.330 5.463 -13.001 1.00 87.44 156 GLY A O 1
ATOM 1217 N N . GLY A 1 157 ? -4.941 4.299 -14.342 1.00 89.50 157 GLY A N 1
ATOM 1218 C CA . GLY A 1 157 ? -5.469 2.965 -14.052 1.00 89.50 157 GLY A CA 1
ATOM 1219 C C . GLY A 1 157 ? -4.899 2.272 -12.812 1.00 89.50 157 GLY A C 1
ATOM 1220 O O . GLY A 1 157 ? -5.453 1.248 -12.407 1.00 89.50 157 GLY A O 1
ATOM 1221 N N . CYS A 1 158 ? -3.836 2.799 -12.202 1.00 93.56 158 CYS A N 1
ATOM 1222 C CA . CYS A 1 158 ? -3.138 2.106 -11.123 1.00 93.56 158 CYS A CA 1
ATOM 1223 C C . CYS A 1 158 ? -4.047 1.863 -9.918 1.00 93.56 158 CYS A C 1
ATOM 1225 O O . CYS A 1 158 ? -4.748 2.775 -9.447 1.00 93.56 158 CYS A O 1
ATOM 1227 N N . ARG A 1 159 ? -3.984 0.639 -9.394 1.00 94.44 159 ARG A N 1
ATOM 1228 C CA . ARG A 1 159 ? -4.625 0.241 -8.142 1.00 94.44 159 ARG A CA 1
ATOM 1229 C C . ARG A 1 159 ? -3.680 0.594 -7.006 1.00 94.44 159 ARG A C 1
ATOM 1231 O O . ARG A 1 159 ? -2.497 0.265 -7.074 1.00 94.44 159 ARG A O 1
ATOM 1238 N N . VAL A 1 160 ? -4.177 1.250 -5.964 1.00 95.00 160 VAL A N 1
ATOM 1239 C CA . VAL A 1 160 ? -3.343 1.632 -4.818 1.00 95.00 160 VAL A CA 1
ATOM 1240 C C . VAL A 1 160 ? -3.988 1.158 -3.529 1.00 95.00 160 VAL A C 1
ATOM 1242 O O . VAL A 1 160 ? -5.141 1.487 -3.268 1.00 95.00 160 VAL A O 1
ATOM 1245 N N . LEU A 1 161 ? -3.237 0.412 -2.721 1.00 95.81 161 LEU A N 1
ATOM 1246 C CA . LEU A 1 161 ? -3.601 0.059 -1.355 1.00 95.81 161 LEU A CA 1
ATOM 1247 C C . LEU A 1 161 ? -2.654 0.775 -0.391 1.00 95.81 161 LEU A C 1
ATOM 1249 O O . LEU A 1 161 ? -1.451 0.517 -0.385 1.00 95.81 161 LEU A O 1
ATOM 1253 N N . VAL A 1 162 ? -3.205 1.671 0.422 1.00 95.38 162 VAL A N 1
ATOM 1254 C CA . VAL A 1 162 ? -2.483 2.394 1.470 1.00 95.38 162 VAL A CA 1
ATOM 1255 C C . VAL A 1 162 ? -2.806 1.766 2.815 1.00 95.38 162 VAL A C 1
ATOM 1257 O O . VAL A 1 162 ? -3.959 1.738 3.234 1.00 95.38 162 VAL A O 1
ATOM 1260 N N . VAL A 1 163 ? -1.789 1.274 3.510 1.00 95.56 163 VAL A N 1
ATOM 1261 C CA . VAL A 1 163 ? -1.915 0.670 4.833 1.00 95.56 163 VAL A CA 1
ATOM 1262 C C . VAL A 1 163 ? -1.356 1.651 5.857 1.00 95.56 163 VAL A C 1
ATOM 1264 O O . VAL A 1 163 ? -0.165 1.955 5.852 1.00 95.56 163 VAL A O 1
ATOM 1267 N N . ALA A 1 164 ? -2.212 2.173 6.733 1.00 93.94 164 ALA A N 1
ATOM 1268 C CA . ALA A 1 164 ? -1.856 3.257 7.651 1.00 93.94 164 ALA A CA 1
ATOM 1269 C C . ALA A 1 164 ? -2.553 3.105 9.008 1.00 93.94 164 ALA A C 1
ATOM 1271 O O . ALA A 1 164 ? -3.535 2.378 9.147 1.00 93.94 164 ALA A O 1
ATOM 1272 N N . CYS A 1 165 ? -2.060 3.778 10.048 1.00 91.06 165 CYS A N 1
ATOM 1273 C CA . CYS A 1 165 ? -2.862 3.939 11.264 1.00 91.06 165 CYS A CA 1
ATOM 1274 C C . CYS A 1 165 ? -3.934 5.014 11.049 1.00 91.06 165 CYS A C 1
ATOM 1276 O O . CYS A 1 165 ? -3.758 5.925 10.237 1.00 91.06 165 CYS A O 1
ATOM 1278 N N . GLN A 1 166 ? -5.025 4.930 11.811 1.00 85.88 166 GLN A N 1
ATOM 1279 C CA . GLN A 1 166 ? -6.071 5.953 11.782 1.00 85.88 166 GLN A CA 1
ATOM 1280 C C . GLN A 1 166 ? -5.481 7.341 12.066 1.00 85.88 166 GLN A C 1
ATOM 1282 O O . GLN A 1 166 ? -4.681 7.513 12.988 1.00 85.88 166 GLN A O 1
ATOM 1287 N N . GLY A 1 167 ? -5.864 8.328 11.255 1.00 82.19 167 GLY A N 1
ATOM 1288 C CA . GLY A 1 167 ? -5.423 9.718 11.412 1.00 82.19 167 GLY A CA 1
ATOM 1289 C C . GLY A 1 167 ? -3.993 10.015 10.944 1.00 82.19 167 GLY A C 1
ATOM 1290 O O . GLY A 1 167 ? -3.528 11.136 11.118 1.00 82.19 167 GLY A O 1
ATOM 1291 N N . HIS A 1 168 ? -3.286 9.057 10.336 1.00 84.56 168 HIS A N 1
ATOM 1292 C CA . HIS A 1 168 ? -1.926 9.265 9.818 1.00 84.56 168 HIS A CA 1
ATOM 1293 C C . HIS A 1 168 ? -1.857 9.881 8.411 1.00 84.56 168 HIS A C 1
ATOM 1295 O O . HIS A 1 168 ? -0.758 10.054 7.891 1.00 84.56 168 HIS A O 1
ATOM 1301 N N . TRP A 1 169 ? -2.989 10.175 7.773 1.00 83.19 169 TRP A N 1
ATOM 1302 C CA . TRP A 1 169 ? -3.034 10.661 6.387 1.00 83.19 169 TRP A CA 1
ATOM 1303 C C . TRP A 1 169 ? -4.096 11.751 6.139 1.00 83.19 169 TRP A C 1
ATOM 1305 O O . TRP A 1 169 ? -4.806 11.687 5.133 1.00 83.19 169 TRP A O 1
ATOM 1315 N N . PRO A 1 170 ? -4.242 12.756 7.026 1.00 80.00 170 PRO A N 1
ATOM 1316 C CA . PRO A 1 170 ? -5.278 13.777 6.886 1.00 80.00 170 PRO A CA 1
ATOM 1317 C C . PRO A 1 170 ? -5.211 14.517 5.544 1.00 80.00 170 PRO A C 1
ATOM 1319 O O . PRO A 1 170 ? -6.247 14.670 4.909 1.00 80.00 170 PRO A O 1
ATOM 1322 N N . THR A 1 171 ? -4.029 14.901 5.047 1.00 79.50 171 THR A N 1
ATOM 1323 C CA . THR A 1 171 ? -3.963 15.684 3.793 1.00 79.50 171 THR A CA 1
ATOM 1324 C C . THR A 1 171 ? -4.067 14.825 2.537 1.00 79.50 171 THR A C 1
ATOM 1326 O O . THR A 1 171 ? -4.491 15.295 1.477 1.00 79.50 171 THR A O 1
ATOM 1329 N N . LEU A 1 172 ? -3.690 13.546 2.634 1.00 80.75 172 LEU A N 1
ATOM 1330 C CA . LEU A 1 172 ? -3.831 12.607 1.524 1.00 80.75 172 LEU A CA 1
ATOM 1331 C C . LEU A 1 172 ? -5.317 12.358 1.230 1.00 80.75 172 LEU A C 1
ATOM 1333 O O . LEU A 1 172 ? -5.695 12.250 0.065 1.00 80.75 172 LEU A O 1
ATOM 1337 N N . LYS A 1 173 ? -6.148 12.355 2.284 1.00 73.50 173 LYS A N 1
ATOM 1338 C CA . LYS A 1 173 ? -7.610 12.270 2.201 1.00 73.50 173 LYS A CA 1
ATOM 1339 C C . LYS A 1 173 ? -8.226 13.433 1.433 1.00 73.50 173 LYS A C 1
ATOM 1341 O O . LYS A 1 173 ? -9.151 13.226 0.658 1.00 73.50 173 LYS A O 1
ATOM 1346 N N . ASP A 1 174 ? -7.702 14.635 1.641 1.00 74.62 174 ASP A N 1
ATOM 1347 C CA . ASP A 1 174 ? -8.208 15.845 0.988 1.00 74.62 174 ASP A CA 1
ATOM 1348 C C . ASP A 1 174 ? -7.795 15.918 -0.489 1.00 74.62 174 ASP A C 1
ATOM 1350 O O . ASP A 1 174 ? -8.464 16.545 -1.305 1.00 74.62 174 ASP A O 1
ATOM 1354 N N . THR A 1 175 ? -6.680 15.272 -0.842 1.00 71.56 175 THR A N 1
ATOM 1355 C CA . THR A 1 175 ? -6.138 15.282 -2.210 1.00 71.56 175 THR A CA 1
ATOM 1356 C C . THR A 1 175 ? -6.836 14.271 -3.113 1.00 71.56 175 THR A C 1
ATOM 1358 O O . THR A 1 175 ? -6.970 14.477 -4.318 1.00 71.56 175 THR A O 1
ATOM 1361 N N . VAL A 1 176 ? -7.247 13.147 -2.537 1.00 68.12 176 VAL A N 1
ATOM 1362 C CA . VAL A 1 176 ? -7.842 12.031 -3.256 1.00 68.12 176 VAL A CA 1
ATOM 1363 C C . VAL A 1 176 ? -9.024 11.614 -2.417 1.00 68.12 176 VAL A C 1
ATOM 1365 O O . VAL A 1 176 ? -8.806 11.058 -1.345 1.00 68.12 176 VAL A O 1
ATOM 1368 N N . GLU A 1 177 ? -10.252 11.876 -2.872 1.00 64.19 177 GLU A N 1
ATOM 1369 C CA . GLU A 1 177 ? -11.422 11.331 -2.182 1.00 64.19 177 GLU A CA 1
ATOM 1370 C C . GLU A 1 177 ? -11.220 9.814 -2.069 1.00 64.19 177 GLU A C 1
ATOM 1372 O O . GLU A 1 177 ? -11.167 9.123 -3.099 1.00 64.19 177 GLU A O 1
ATOM 1377 N N . PRO A 1 178 ? -11.007 9.278 -0.851 1.00 62.16 178 PRO A N 1
ATOM 1378 C CA . PRO A 1 178 ? -10.751 7.864 -0.694 1.00 62.16 178 PRO A CA 1
ATOM 1379 C C . PRO A 1 178 ? -12.027 7.149 -1.105 1.00 62.16 178 PRO A C 1
ATOM 1381 O O . PRO A 1 178 ? -13.043 7.218 -0.415 1.00 62.16 178 PRO A O 1
ATOM 1384 N N . LYS A 1 179 ? -11.977 6.462 -2.245 1.00 72.75 179 LYS A N 1
ATOM 1385 C CA . LYS A 1 179 ? -13.135 5.722 -2.752 1.00 72.75 179 LYS A CA 1
ATOM 1386 C C . LYS A 1 179 ? -13.570 4.640 -1.770 1.00 72.75 179 LYS A C 1
ATOM 1388 O O . LYS A 1 179 ? -14.753 4.322 -1.700 1.00 72.75 179 LYS A O 1
ATOM 1393 N N . ARG A 1 180 ? -12.621 4.096 -1.000 1.00 87.19 180 ARG A N 1
ATOM 1394 C CA . ARG A 1 180 ? -12.882 3.027 -0.042 1.00 87.19 180 ARG A CA 1
ATOM 1395 C C . ARG A 1 180 ? -11.906 3.086 1.128 1.00 87.19 180 ARG A C 1
ATOM 1397 O O . ARG A 1 180 ? -10.698 3.237 0.946 1.00 87.19 180 ARG A O 1
ATOM 1404 N N . VAL A 1 181 ? -12.451 2.952 2.333 1.00 91.44 181 VAL A N 1
ATOM 1405 C CA . VAL A 1 181 ? -11.690 2.812 3.577 1.00 91.44 181 VAL A CA 1
ATOM 1406 C C . VAL A 1 181 ? -12.178 1.551 4.276 1.00 91.44 181 VAL A C 1
ATOM 1408 O O . VAL A 1 181 ? -13.377 1.383 4.501 1.00 91.44 181 VAL A O 1
ATOM 1411 N N . LEU A 1 182 ? -11.241 0.674 4.605 1.00 93.62 182 LEU A N 1
ATOM 1412 C CA . LEU A 1 182 ? -11.446 -0.526 5.396 1.00 93.62 182 LEU A CA 1
ATOM 1413 C C . LEU A 1 182 ? -10.777 -0.357 6.752 1.00 93.62 182 LEU A C 1
ATOM 1415 O O . LEU A 1 182 ? -9.721 0.260 6.867 1.00 93.62 182 LEU A O 1
ATOM 1419 N N . GLN A 1 183 ? -11.394 -0.932 7.771 1.00 93.69 183 GLN A N 1
ATOM 1420 C CA . GLN A 1 183 ? -10.901 -0.938 9.136 1.00 93.69 183 GLN A CA 1
ATOM 1421 C C . GLN A 1 183 ? -10.518 -2.363 9.521 1.00 93.69 183 GLN A C 1
ATOM 1423 O O . GLN A 1 183 ? -11.258 -3.312 9.265 1.00 93.69 183 GLN A O 1
ATOM 1428 N N . LEU A 1 184 ? -9.358 -2.490 10.153 1.00 92.00 184 LEU A N 1
ATOM 1429 C CA . LEU A 1 184 ? -8.853 -3.710 10.750 1.00 92.00 184 LEU A CA 1
ATOM 1430 C C . LEU A 1 184 ? -8.880 -3.556 12.268 1.00 92.00 184 LEU A C 1
ATOM 1432 O O . LEU A 1 184 ? -8.158 -2.733 12.842 1.00 92.00 184 LEU A O 1
ATOM 1436 N N . GLN A 1 185 ? -9.734 -4.339 12.915 1.00 86.31 185 GLN A N 1
ATOM 1437 C CA . GLN A 1 185 ? -9.918 -4.280 14.362 1.00 86.31 185 GLN A CA 1
ATOM 1438 C C . GLN A 1 185 ? -8.716 -4.891 15.107 1.00 86.31 185 GLN A C 1
ATOM 1440 O O . GLN A 1 185 ? -8.108 -5.859 14.645 1.00 86.31 185 GLN A O 1
ATOM 1445 N N . ALA A 1 186 ? -8.357 -4.311 16.258 1.00 77.75 186 ALA A N 1
ATOM 1446 C CA . ALA A 1 186 ? -7.438 -4.945 17.207 1.00 77.75 186 ALA A CA 1
ATOM 1447 C C . ALA A 1 186 ? -8.182 -5.971 18.074 1.00 77.75 186 ALA A C 1
ATOM 1449 O O . ALA A 1 186 ? -9.403 -5.892 18.205 1.00 77.75 186 ALA A O 1
ATOM 1450 N N . VAL A 1 187 ? -7.426 -6.920 18.633 1.00 58.84 187 VAL A N 1
ATOM 1451 C CA . VAL A 1 187 ? -7.905 -7.866 19.656 1.00 58.84 187 VAL A CA 1
ATOM 1452 C C . VAL A 1 187 ? -7.997 -7.164 21.004 1.00 58.84 187 VAL A C 1
ATOM 1454 O O . VAL A 1 187 ? -7.062 -6.383 21.300 1.00 58.84 187 VAL A O 1
#

Nearest PDB structures (foldseek):
  8fw9-assembly1_C  TM=7.412E-01  e=9.598E-07  Homo sapiens
  5bq5-assembly3_C  TM=5.735E-01  e=7.630E-04  Geobacillus stearothermophilus
  8q3w-assembly1_A  TM=5.208E-01  e=1.383E-03  Geobacillus stearothermophilus
  8fs8-assembly1_E  TM=5.215E-01  e=2.403E-01  Saccharomyces cerevisiae
  3bxz-assembly1_A  TM=2.103E-01  e=1.866E+00  Escherichia coli

Solvent-accessible surface area (backbone atoms only — not comparable to full-atom values): 10328 Å² total; per-residue (Å²): 132,84,75,75,86,70,53,70,69,58,50,52,52,51,50,48,40,57,75,70,44,46,55,78,32,29,19,36,81,85,68,47,74,40,64,64,50,73,75,56,52,51,65,46,30,47,28,35,44,28,26,59,89,89,31,47,64,64,56,52,54,50,50,52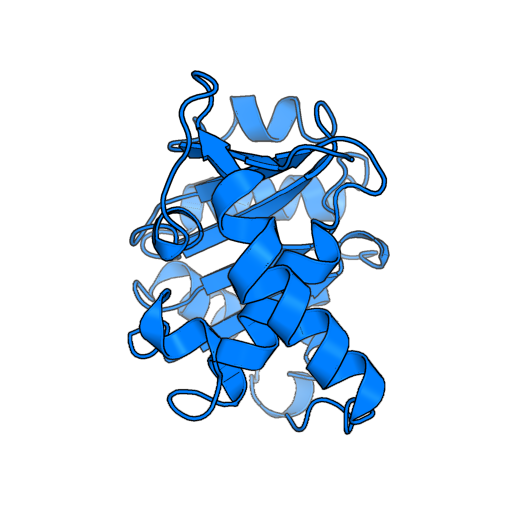,54,48,32,52,75,52,38,85,77,26,82,55,42,85,57,37,83,51,84,77,40,90,39,77,48,69,36,61,44,78,74,58,83,52,35,50,68,55,39,44,34,61,76,61,61,32,74,86,78,46,97,45,69,65,56,56,52,47,52,43,26,68,26,55,38,31,35,40,36,36,35,55,41,59,72,86,46,70,56,29,53,51,42,43,54,53,41,69,75,60,24,59,24,24,15,28,40,40,29,29,45,72,85,32,48,67,68,58,47,75,75,41,78,64,79,40,49,34,36,31,50,62,133

Radius of gyration: 15.83 Å; Cα contacts (8 Å, |Δi|>4): 322; chains: 1; bounding box: 39×39×37 Å